Protein AF-A0A2D6MBJ4-F1 (afdb_monomer_lite)

pLDDT: mean 76.95, std 22.79, range [25.97, 98.56]

Radius of gyration: 20.6 Å; chains: 1; bounding box: 40×40×93 Å

Foldseek 3Di:
DPDDWDKDFAPCLVVLQVLLCVLLVFHLDQATEIETALVVQQVVVVVLQDDSVVSPPDQWFAEARYIYGYPVCSLCSSLSSLVSLQLDLQQWPHLQSLLLSLQVQVVRDPDPSNHDRPDVLSVCCCVPFVCVLLVHGSSRLSSQLSPDPRNQLSSLVSNCVSPVPDDSVVSSVLTHRDDPQDRGRHDHDDDNDNHDPDDPVSVVSSVVSSVVSVVVSVVSVDPPPPPPPPPDDDDD

Sequence (236 aa):
MMTKPSVRRCHKEKEFIARIQGSLGVNIGRVKCNIVDQGGMTEVMGRSGWGRNQTVGVVGFQVDENVYVLDSAPWTVLHELVHRSGVNADRLSRFVAEGLTEAIAVELKQSDDEHRATYPTETTWVQHKLLPALNMSAVQLGSIVAKAKDAPTALADLMVRAKPNLNRSELIRELQPQKKGVPSFNLTGRGHVTVAPVSDENESRAATVGALLLITGAALSLPFWVGRRNRGPAAI

Secondary structure (DSSP, 8-state):
--PPP--EEPTTHHHHHHHHHHHHT----S-EEEEE-HHHHHHHHHHTT--GGGGTT--EEEETTEEEEETT-GGGHHHHHHHHTT-STTTS-HHHHHHHHHHHHHHH-SSTTS---S-HHHHHHIIIIIHHHHT--HHHHHHHHHH-SSHHHHHHHHHHHHSTTS-HHHHHHHTSPPPBTBPPSEE-S-----PPP--THHHHHHHHHHHHHHHHHHHHT----------PPP--

Structure (mmCIF, N/CA/C/O backbone):
data_AF-A0A2D6MBJ4-F1
#
_entry.id   AF-A0A2D6MBJ4-F1
#
loop_
_atom_site.group_PDB
_atom_site.id
_atom_site.type_symbol
_atom_site.label_atom_id
_atom_site.label_alt_id
_atom_site.label_comp_id
_atom_site.label_asym_id
_atom_site.label_entity_id
_atom_site.label_seq_id
_atom_site.pdbx_PDB_ins_code
_atom_site.Cartn_x
_atom_site.Cartn_y
_atom_site.Cartn_z
_atom_site.occupancy
_atom_site.B_iso_or_equiv
_atom_site.auth_seq_id
_atom_site.auth_comp_id
_atom_site.auth_asym_id
_atom_site.auth_atom_id
_atom_site.pdbx_PDB_model_num
ATOM 1 N N . MET A 1 1 ? 14.484 5.856 -35.330 1.00 37.88 1 MET A N 1
ATOM 2 C CA . MET A 1 1 ? 14.706 4.546 -34.682 1.00 37.88 1 MET A CA 1
ATOM 3 C C . MET A 1 1 ? 14.161 4.637 -33.266 1.00 37.88 1 MET A C 1
ATOM 5 O O . MET A 1 1 ? 14.711 5.400 -32.489 1.00 37.88 1 MET A O 1
ATOM 9 N N . MET A 1 2 ? 13.054 3.959 -32.947 1.00 40.00 2 MET A N 1
ATOM 10 C CA . MET A 1 2 ? 12.601 3.849 -31.555 1.00 40.00 2 MET A CA 1
ATOM 11 C C . MET A 1 2 ? 13.498 2.821 -30.866 1.00 40.00 2 MET A C 1
ATOM 13 O O . MET A 1 2 ? 13.498 1.648 -31.237 1.00 40.00 2 MET A O 1
ATOM 17 N N . THR A 1 3 ? 14.328 3.275 -29.931 1.00 47.50 3 THR A N 1
ATOM 18 C CA . THR A 1 3 ? 15.091 2.403 -29.037 1.00 47.50 3 THR A CA 1
ATOM 19 C C . THR A 1 3 ? 14.118 1.492 -28.298 1.00 47.50 3 THR A C 1
ATOM 21 O O . THR A 1 3 ? 13.108 1.957 -27.775 1.00 47.50 3 THR A O 1
ATOM 24 N N . LYS A 1 4 ? 14.399 0.185 -28.292 1.00 53.81 4 LYS A N 1
ATOM 25 C CA . LYS A 1 4 ? 13.633 -0.801 -27.520 1.00 53.81 4 LYS A CA 1
ATOM 26 C C . LYS A 1 4 ? 13.549 -0.308 -26.062 1.00 53.81 4 LYS A C 1
ATOM 28 O O . LYS A 1 4 ? 14.612 0.011 -25.525 1.00 53.81 4 LYS A O 1
ATOM 33 N N . PRO A 1 5 ? 12.359 -0.237 -25.436 1.00 56.69 5 PRO A N 1
ATOM 34 C CA . PRO A 1 5 ? 12.244 0.233 -24.059 1.00 56.69 5 PRO A CA 1
ATOM 35 C C . PRO A 1 5 ? 13.137 -0.615 -23.154 1.00 56.69 5 PRO A C 1
ATOM 37 O O . PRO A 1 5 ? 13.130 -1.851 -23.227 1.00 56.69 5 PRO A O 1
ATOM 40 N N . SER A 1 6 ? 13.965 0.043 -22.341 1.00 65.44 6 SER A N 1
ATOM 41 C CA . SER A 1 6 ? 14.894 -0.656 -21.458 1.00 65.44 6 SER A CA 1
ATOM 42 C C . SER A 1 6 ? 14.117 -1.205 -20.264 1.00 65.44 6 SER A C 1
ATOM 44 O O . SER A 1 6 ? 13.830 -0.481 -19.315 1.00 65.44 6 SER A O 1
ATOM 46 N N . VAL A 1 7 ? 13.758 -2.485 -20.312 1.00 78.75 7 VAL A N 1
ATOM 47 C CA . VAL A 1 7 ? 13.147 -3.174 -19.172 1.00 78.75 7 VAL A CA 1
ATOM 48 C C . VAL A 1 7 ? 14.270 -3.704 -18.289 1.00 78.75 7 VAL A C 1
ATOM 50 O O . VAL A 1 7 ? 15.051 -4.559 -18.713 1.00 78.75 7 VAL A O 1
ATOM 53 N N . ARG A 1 8 ? 14.376 -3.189 -17.064 1.00 90.69 8 ARG A N 1
ATOM 54 C CA . ARG A 1 8 ? 15.350 -3.658 -16.063 1.00 90.69 8 ARG A CA 1
ATOM 55 C C . ARG A 1 8 ? 14.623 -4.195 -14.842 1.00 90.69 8 ARG A C 1
ATOM 57 O O . ARG A 1 8 ? 13.492 -3.824 -14.586 1.00 90.69 8 ARG A O 1
ATOM 64 N N . ARG A 1 9 ? 15.264 -5.056 -14.060 1.00 93.06 9 ARG A N 1
ATOM 65 C CA . ARG A 1 9 ? 14.690 -5.544 -12.799 1.00 93.06 9 ARG A CA 1
ATOM 66 C C . ARG A 1 9 ? 14.722 -4.447 -11.727 1.00 93.06 9 ARG A C 1
ATOM 68 O O . ARG A 1 9 ? 15.703 -3.706 -11.661 1.00 93.06 9 ARG A O 1
ATOM 75 N N . CYS A 1 10 ? 13.696 -4.365 -10.880 1.00 94.25 10 CYS A N 1
ATOM 76 C CA . CYS A 1 10 ? 13.703 -3.446 -9.740 1.00 94.25 10 CYS A CA 1
ATOM 77 C C . CYS A 1 10 ? 14.830 -3.764 -8.751 1.00 94.25 10 CYS A C 1
ATOM 79 O O . CYS A 1 10 ? 15.144 -4.927 -8.477 1.00 94.25 10 CYS A O 1
ATOM 81 N N . HIS A 1 11 ? 15.416 -2.711 -8.186 1.00 89.12 11 HIS A N 1
ATOM 82 C CA . HIS A 1 11 ? 16.399 -2.824 -7.115 1.00 89.12 11 HIS A CA 1
ATOM 83 C C . HIS A 1 11 ? 15.758 -3.428 -5.854 1.00 89.12 11 HIS A C 1
ATOM 85 O O . HIS A 1 11 ? 14.598 -3.146 -5.566 1.00 89.12 11 HIS A O 1
ATOM 91 N N . LYS A 1 12 ? 16.501 -4.283 -5.132 1.00 93.31 12 LYS A N 1
ATOM 92 C CA . LYS A 1 12 ? 16.095 -4.917 -3.857 1.00 93.31 12 LYS A CA 1
ATOM 93 C C . LYS A 1 12 ? 14.751 -5.661 -3.857 1.00 93.31 12 LYS A C 1
ATOM 95 O O . LYS A 1 12 ? 14.258 -6.028 -2.798 1.00 93.31 12 LYS A O 1
ATOM 100 N N . GLU A 1 13 ? 14.187 -5.983 -5.023 1.00 93.88 13 GLU A N 1
ATOM 101 C CA . GLU A 1 13 ? 12.866 -6.620 -5.148 1.00 93.88 13 GLU A CA 1
ATOM 102 C C . GLU A 1 13 ? 12.675 -7.813 -4.195 1.00 93.88 13 GLU A C 1
ATOM 104 O O . GLU A 1 13 ? 11.693 -7.873 -3.461 1.00 93.88 13 GLU A O 1
ATOM 109 N N . LYS A 1 14 ? 13.626 -8.757 -4.172 1.00 95.00 14 LYS A N 1
ATOM 110 C CA . LYS A 1 14 ? 13.536 -9.951 -3.315 1.00 95.00 14 LYS A CA 1
ATOM 111 C C . LYS A 1 14 ? 13.576 -9.611 -1.824 1.00 95.00 14 LYS A C 1
ATOM 113 O O . LYS A 1 14 ? 12.878 -10.248 -1.042 1.00 95.00 14 LYS A O 1
ATOM 118 N N . GLU A 1 15 ? 14.396 -8.636 -1.444 1.00 96.62 15 GLU A N 1
ATOM 119 C CA . GLU A 1 15 ? 14.550 -8.193 -0.057 1.00 96.62 15 GLU A CA 1
ATOM 120 C C . GLU A 1 15 ? 13.275 -7.501 0.424 1.00 96.62 15 GLU A C 1
ATOM 122 O O . GLU A 1 15 ? 12.760 -7.832 1.490 1.00 96.62 15 GLU A O 1
ATOM 127 N N . PHE A 1 16 ? 12.711 -6.611 -0.396 1.00 97.25 16 PHE A N 1
ATOM 128 C CA . PHE A 1 16 ? 11.445 -5.949 -0.100 1.00 97.25 16 PHE A CA 1
ATOM 129 C C . PHE A 1 16 ? 10.288 -6.937 -0.016 1.00 97.25 16 PHE A C 1
ATOM 131 O O . PHE A 1 16 ? 9.530 -6.882 0.947 1.00 97.25 16 PHE A O 1
ATOM 138 N N . ILE A 1 17 ? 10.182 -7.886 -0.951 1.00 96.25 17 ILE A N 1
ATOM 139 C CA . ILE A 1 17 ? 9.158 -8.938 -0.892 1.00 96.25 17 ILE A CA 1
ATOM 140 C C . ILE A 1 17 ? 9.271 -9.721 0.421 1.00 96.25 17 ILE A C 1
ATOM 142 O O . ILE A 1 17 ? 8.280 -9.848 1.137 1.00 96.25 17 ILE A O 1
ATOM 146 N N . ALA A 1 18 ? 10.469 -10.195 0.778 1.00 97.06 18 ALA A N 1
ATOM 147 C CA . ALA A 1 18 ? 10.675 -10.939 2.019 1.00 97.06 18 ALA A CA 1
ATOM 148 C C . ALA A 1 18 ? 10.313 -10.104 3.260 1.00 97.06 18 ALA A C 1
ATOM 150 O O . ALA A 1 18 ? 9.629 -10.599 4.157 1.00 97.06 18 ALA A O 1
ATOM 151 N N . ARG A 1 19 ? 10.715 -8.826 3.286 1.00 97.88 19 ARG A N 1
ATOM 152 C CA . ARG A 1 19 ? 10.421 -7.890 4.378 1.00 97.88 19 ARG A CA 1
ATOM 153 C C . ARG A 1 19 ? 8.918 -7.649 4.522 1.00 97.88 19 ARG A C 1
ATOM 155 O O . ARG A 1 19 ? 8.383 -7.816 5.611 1.00 97.88 19 ARG A O 1
ATOM 162 N N . ILE A 1 20 ? 8.220 -7.334 3.431 1.00 97.94 20 ILE A N 1
ATOM 163 C CA . ILE A 1 20 ? 6.770 -7.094 3.440 1.00 97.94 20 ILE A CA 1
ATOM 164 C C . ILE A 1 20 ? 6.019 -8.362 3.857 1.00 97.94 20 ILE A C 1
ATOM 166 O O . ILE A 1 20 ? 5.131 -8.296 4.706 1.00 97.94 20 ILE A O 1
ATOM 170 N N . GLN A 1 21 ? 6.378 -9.526 3.306 1.00 97.44 21 GLN A N 1
ATOM 171 C CA . GLN A 1 21 ? 5.747 -10.794 3.676 1.00 97.44 21 GLN A CA 1
ATOM 172 C C . GLN A 1 21 ? 5.940 -11.120 5.158 1.00 97.44 21 GLN A C 1
ATOM 174 O O . GLN A 1 21 ? 4.980 -11.521 5.813 1.00 97.44 21 GLN A O 1
ATOM 179 N N . GLY A 1 22 ? 7.150 -10.918 5.689 1.00 97.62 22 GLY A N 1
ATOM 180 C CA . GLY A 1 22 ? 7.449 -11.119 7.105 1.00 97.62 22 GLY A CA 1
ATOM 181 C C . GLY A 1 22 ? 6.669 -10.164 8.009 1.00 97.62 22 GLY A C 1
ATOM 182 O O . GLY A 1 22 ? 6.01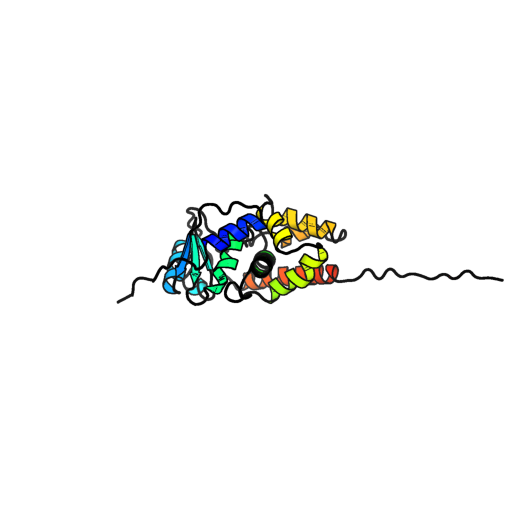5 -10.607 8.949 1.00 97.62 22 GLY A O 1
ATOM 183 N N . SER A 1 23 ? 6.678 -8.868 7.693 1.00 98.12 23 SER A N 1
ATOM 184 C CA . SER A 1 23 ? 6.055 -7.830 8.520 1.00 98.12 23 SER A CA 1
ATOM 185 C C . SER A 1 23 ? 4.527 -7.839 8.459 1.00 98.12 23 SER A C 1
ATOM 187 O O . SER A 1 23 ? 3.869 -7.709 9.488 1.00 98.12 23 SER A O 1
ATOM 189 N N . LEU A 1 24 ? 3.935 -8.019 7.274 1.00 96.88 24 LEU A N 1
ATOM 190 C CA . LEU A 1 24 ? 2.477 -8.057 7.116 1.00 96.88 24 LEU A CA 1
ATOM 191 C C . LEU A 1 24 ? 1.905 -9.466 7.318 1.00 96.88 24 LEU A C 1
ATOM 193 O O . LEU A 1 24 ? 0.694 -9.620 7.492 1.00 96.88 24 LEU A O 1
ATOM 197 N N . GLY A 1 25 ? 2.742 -10.506 7.322 1.00 96.56 25 GLY A N 1
ATOM 198 C CA . GLY A 1 25 ? 2.331 -11.904 7.450 1.00 96.56 25 GLY A CA 1
ATOM 199 C C . GLY A 1 25 ? 1.448 -12.370 6.291 1.00 96.56 25 GLY A C 1
ATOM 200 O O . GLY A 1 25 ? 0.456 -13.061 6.521 1.00 96.56 25 GLY A O 1
ATOM 201 N N . VAL A 1 26 ? 1.756 -11.939 5.068 1.00 93.62 26 VAL A N 1
ATOM 202 C CA . VAL A 1 26 ? 1.002 -12.266 3.848 1.00 93.62 26 VAL A CA 1
ATOM 203 C C . VAL A 1 26 ? 1.863 -13.037 2.855 1.00 93.62 26 VAL A C 1
ATOM 205 O O . VAL A 1 26 ? 3.091 -13.046 2.942 1.00 93.62 26 VAL A O 1
ATOM 208 N N . ASN A 1 27 ? 1.217 -13.675 1.882 1.00 92.62 27 ASN A N 1
ATOM 209 C CA . ASN A 1 27 ? 1.895 -14.233 0.721 1.00 92.62 27 ASN A CA 1
ATOM 210 C C . ASN A 1 27 ? 1.609 -13.354 -0.498 1.00 92.62 27 ASN A C 1
ATOM 212 O O . ASN A 1 27 ? 0.489 -13.339 -0.999 1.00 92.62 27 ASN A O 1
ATOM 216 N N . ILE A 1 28 ? 2.631 -12.636 -0.966 1.00 87.50 28 ILE A N 1
ATOM 217 C CA . ILE A 1 28 ? 2.545 -11.751 -2.139 1.00 87.50 28 ILE A CA 1
ATOM 218 C C . ILE A 1 28 ? 2.440 -12.565 -3.450 1.00 87.50 28 ILE A C 1
ATOM 220 O O . ILE A 1 28 ? 2.044 -12.045 -4.495 1.00 87.50 28 ILE A O 1
ATOM 224 N N . GLY A 1 29 ? 2.729 -13.870 -3.393 1.00 85.81 29 GLY A N 1
ATOM 225 C CA . GLY A 1 29 ? 2.713 -14.764 -4.540 1.00 85.81 29 GLY A CA 1
ATOM 226 C C . GLY A 1 29 ? 3.900 -14.531 -5.469 1.00 85.81 29 GLY A C 1
ATOM 227 O O . GLY A 1 29 ? 4.913 -13.934 -5.101 1.00 85.81 29 GLY A O 1
ATOM 228 N N . ARG A 1 30 ? 3.789 -15.033 -6.702 1.00 86.25 30 ARG A N 1
ATOM 229 C CA . ARG A 1 30 ? 4.796 -14.766 -7.727 1.00 86.25 30 ARG A CA 1
ATOM 230 C C . ARG A 1 30 ? 4.649 -13.312 -8.170 1.00 86.25 30 ARG A C 1
ATOM 232 O O . ARG A 1 30 ? 3.585 -12.922 -8.640 1.00 86.25 30 ARG A O 1
ATOM 239 N N . VAL A 1 31 ? 5.714 -12.534 -7.997 1.00 89.50 31 VAL A N 1
ATOM 240 C CA . VAL A 1 31 ? 5.803 -11.148 -8.460 1.00 89.50 31 VAL A CA 1
ATOM 241 C C . VAL A 1 31 ? 7.100 -10.950 -9.230 1.00 89.50 31 VAL A C 1
ATOM 243 O O . VAL A 1 31 ? 8.126 -11.546 -8.891 1.00 89.50 31 VAL A O 1
ATOM 246 N N . LYS A 1 32 ? 7.028 -10.145 -10.290 1.00 92.88 32 LYS A N 1
ATOM 247 C CA . LYS A 1 32 ? 8.183 -9.616 -11.016 1.00 92.88 32 LYS A CA 1
ATOM 248 C C . LYS A 1 32 ? 8.097 -8.100 -11.059 1.00 92.88 32 LYS A C 1
ATOM 250 O O . LYS A 1 32 ? 7.169 -7.553 -11.647 1.00 92.88 32 LYS A O 1
ATOM 255 N N . CYS A 1 33 ? 9.079 -7.428 -10.483 1.00 94.88 33 CYS A N 1
ATOM 256 C CA . CYS A 1 33 ? 9.174 -5.979 -10.530 1.00 94.88 33 CYS A CA 1
ATOM 257 C C . CYS A 1 33 ? 10.138 -5.522 -11.632 1.00 94.88 33 CYS A C 1
ATOM 259 O O . CYS A 1 33 ? 11.303 -5.938 -11.677 1.00 94.88 33 CYS A O 1
ATOM 261 N N . ASN A 1 34 ? 9.652 -4.636 -12.499 1.00 95.44 34 ASN A N 1
ATOM 262 C CA . ASN A 1 34 ? 10.366 -4.110 -13.650 1.00 95.44 34 ASN A CA 1
ATOM 263 C C . ASN A 1 34 ? 10.432 -2.577 -13.609 1.00 95.44 34 ASN A C 1
ATOM 265 O O . ASN A 1 34 ? 9.419 -1.912 -13.438 1.00 95.44 34 ASN A O 1
ATOM 269 N N . ILE A 1 35 ? 11.614 -2.023 -13.846 1.00 94.69 35 ILE A N 1
ATOM 270 C CA . ILE A 1 35 ? 11.827 -0.616 -14.165 1.00 94.69 35 ILE A CA 1
ATOM 271 C C . ILE A 1 35 ? 11.610 -0.413 -15.666 1.00 94.69 35 ILE A C 1
ATOM 273 O O . ILE A 1 35 ? 12.193 -1.146 -16.474 1.00 94.69 35 ILE A O 1
ATOM 277 N N . VAL A 1 36 ? 10.806 0.585 -16.026 1.00 93.19 36 VAL A N 1
ATOM 278 C CA . VAL A 1 36 ? 10.486 0.971 -17.407 1.00 93.19 36 VAL A CA 1
ATOM 279 C C . VAL A 1 36 ? 10.586 2.483 -17.581 1.00 93.19 36 VAL A C 1
ATOM 281 O O . VAL A 1 36 ? 10.372 3.230 -16.634 1.00 93.19 36 VAL A O 1
ATOM 284 N N . ASP A 1 37 ? 10.883 2.944 -18.792 1.00 91.75 37 ASP A N 1
ATOM 285 C CA . ASP A 1 37 ? 10.746 4.362 -19.142 1.00 91.75 37 ASP A CA 1
ATOM 286 C C . ASP A 1 37 ? 9.263 4.754 -19.337 1.00 91.75 37 ASP A C 1
ATOM 288 O O . ASP A 1 37 ? 8.355 3.915 -19.288 1.00 91.75 37 ASP A O 1
ATOM 292 N N . GLN A 1 38 ? 8.996 6.039 -19.595 1.00 89.44 38 GLN A N 1
ATOM 293 C CA . GLN A 1 38 ? 7.633 6.541 -19.824 1.00 89.44 38 GLN A CA 1
ATOM 294 C C . GLN A 1 38 ? 6.933 5.859 -21.014 1.00 89.44 38 GLN A C 1
ATOM 296 O O . GLN A 1 38 ? 5.710 5.690 -21.001 1.00 89.44 38 GLN A O 1
ATOM 301 N N . GLY A 1 39 ? 7.682 5.466 -22.050 1.00 89.69 39 GLY A N 1
ATOM 302 C CA . GLY A 1 39 ? 7.145 4.750 -23.206 1.00 89.69 39 GLY A CA 1
ATOM 303 C C . GLY A 1 39 ? 6.681 3.345 -22.827 1.00 89.69 39 GLY A C 1
ATOM 304 O O . GLY A 1 39 ? 5.556 2.963 -23.147 1.00 89.69 39 GLY A O 1
ATOM 305 N N . GLY A 1 40 ? 7.504 2.618 -22.070 1.00 90.00 40 GLY A N 1
ATOM 306 C CA . GLY A 1 40 ? 7.172 1.309 -21.518 1.00 90.00 40 GLY A CA 1
ATOM 307 C C . GLY A 1 40 ? 5.990 1.360 -20.548 1.00 90.00 40 GLY A C 1
ATOM 308 O O . GLY A 1 40 ? 5.092 0.523 -20.648 1.00 90.00 40 GLY A O 1
ATOM 309 N N . MET A 1 41 ? 5.928 2.367 -19.668 1.00 89.31 41 MET A N 1
ATOM 310 C CA . MET A 1 41 ? 4.771 2.588 -18.787 1.00 89.31 41 MET A CA 1
ATOM 311 C C . MET A 1 41 ? 3.490 2.804 -19.606 1.00 89.31 41 MET A C 1
ATOM 313 O O . MET A 1 41 ? 2.477 2.144 -19.374 1.00 89.31 41 MET A O 1
ATOM 317 N N . THR A 1 42 ? 3.563 3.656 -20.635 1.00 88.44 42 THR A N 1
ATOM 318 C CA . THR A 1 42 ? 2.438 3.922 -21.545 1.00 88.44 42 THR A CA 1
ATOM 319 C C . THR A 1 42 ? 1.953 2.650 -22.240 1.00 88.44 42 THR A C 1
ATOM 321 O O . THR A 1 42 ? 0.751 2.419 -22.345 1.00 88.44 42 THR A O 1
ATOM 324 N N . GLU A 1 43 ? 2.871 1.798 -22.697 1.00 88.31 43 GLU A N 1
ATOM 325 C CA . GLU A 1 43 ? 2.539 0.531 -23.352 1.00 88.31 43 GLU A CA 1
ATOM 326 C C . GLU A 1 43 ? 1.859 -0.465 -22.396 1.00 88.31 43 GLU A C 1
ATOM 328 O O . GLU A 1 43 ? 0.885 -1.129 -22.764 1.00 88.31 43 GLU A O 1
ATOM 333 N N . VAL A 1 44 ? 2.356 -0.597 -21.163 1.00 87.69 44 VAL A N 1
ATOM 334 C CA . VAL A 1 44 ? 1.760 -1.482 -20.145 1.00 87.69 44 VAL A CA 1
ATOM 335 C C . VAL A 1 44 ? 0.354 -1.009 -19.768 1.00 87.69 44 VAL A C 1
ATOM 337 O O . VAL A 1 44 ? -0.587 -1.808 -19.756 1.00 87.69 44 VAL A O 1
ATOM 340 N N . MET A 1 45 ? 0.189 0.287 -19.508 1.00 84.25 45 MET A N 1
ATOM 341 C CA . MET A 1 45 ? -1.108 0.873 -19.171 1.00 84.25 45 MET A CA 1
ATOM 342 C C . MET A 1 45 ? -2.089 0.811 -20.353 1.00 84.25 45 MET A C 1
ATOM 344 O O . MET A 1 45 ? -3.269 0.514 -20.168 1.00 84.25 45 MET A O 1
ATOM 348 N N . GLY A 1 46 ? -1.608 0.993 -21.587 1.00 83.88 46 GLY A N 1
ATOM 349 C CA . GLY A 1 46 ? -2.417 0.862 -22.802 1.00 83.88 46 GLY A CA 1
ATOM 350 C C . GLY A 1 46 ? -2.976 -0.549 -23.002 1.00 83.88 46 GLY A C 1
ATOM 351 O O . GLY A 1 46 ? -4.157 -0.709 -23.310 1.00 83.88 46 GLY A O 1
ATOM 352 N N . ARG A 1 47 ? -2.178 -1.593 -22.726 1.00 81.81 47 ARG A N 1
ATOM 353 C CA . ARG A 1 47 ? -2.657 -2.996 -22.692 1.00 81.81 47 ARG A CA 1
ATOM 354 C C . ARG A 1 47 ? -3.761 -3.230 -21.659 1.00 81.81 47 ARG A C 1
ATOM 356 O O . ARG A 1 47 ? -4.536 -4.172 -21.788 1.00 81.81 47 ARG A O 1
ATOM 363 N N . SER A 1 48 ? -3.826 -2.353 -20.668 1.00 74.94 48 SER A N 1
ATOM 364 C CA . SER A 1 48 ? -4.783 -2.357 -19.570 1.00 74.94 48 SER A CA 1
ATOM 365 C C . SER A 1 48 ? -5.983 -1.425 -19.804 1.00 74.94 48 SER A C 1
ATOM 367 O O . SER A 1 48 ? -6.786 -1.220 -18.900 1.00 74.94 48 SER A O 1
ATOM 369 N N . GLY A 1 49 ? -6.125 -0.862 -21.011 1.00 77.44 49 GLY A N 1
ATOM 370 C CA . GLY A 1 49 ? -7.270 -0.036 -21.406 1.00 77.44 49 GLY A CA 1
ATOM 371 C C . GLY A 1 49 ? -7.156 1.452 -21.068 1.00 77.44 49 GLY A C 1
ATOM 372 O O . GLY A 1 49 ? -8.115 2.189 -21.289 1.00 77.44 49 GLY A O 1
ATOM 373 N N . TRP A 1 50 ? -6.007 1.913 -20.565 1.00 78.88 50 TRP A N 1
ATOM 374 C CA . TRP A 1 50 ? -5.779 3.332 -20.291 1.00 78.88 50 TRP A CA 1
ATOM 375 C C . TRP A 1 50 ? -5.427 4.099 -21.571 1.00 78.88 50 TRP A C 1
ATOM 377 O O . TRP A 1 50 ? -4.657 3.636 -22.417 1.00 78.88 50 TRP A O 1
ATOM 387 N N . GLY A 1 51 ? -5.954 5.315 -21.694 1.00 75.56 51 GLY A N 1
ATOM 388 C CA . GLY A 1 51 ? -5.572 6.261 -22.734 1.00 75.56 51 GLY A CA 1
ATOM 389 C C . GLY A 1 51 ? -4.191 6.866 -22.475 1.00 75.56 51 GLY A C 1
ATOM 390 O O . GLY A 1 51 ? -3.786 7.075 -21.335 1.00 75.56 51 GLY A O 1
ATOM 391 N N . ARG A 1 52 ? -3.477 7.230 -23.546 1.00 74.88 52 ARG A N 1
ATOM 392 C CA . ARG A 1 52 ? -2.106 7.771 -23.478 1.00 74.88 52 ARG A CA 1
ATOM 393 C C . ARG A 1 52 ? -1.958 9.013 -22.589 1.00 74.88 52 ARG A C 1
ATOM 395 O O . ARG A 1 52 ? -0.923 9.194 -21.969 1.00 74.88 52 ARG A O 1
ATOM 402 N N . ASN A 1 53 ? -2.980 9.860 -22.500 1.00 76.19 53 ASN A N 1
ATOM 403 C CA . ASN A 1 53 ? -2.919 11.068 -21.667 1.00 76.19 53 ASN A CA 1
ATOM 404 C C . ASN A 1 53 ? -3.112 10.771 -20.171 1.00 76.19 53 ASN A C 1
ATOM 406 O O . ASN A 1 53 ? -2.809 11.618 -19.342 1.00 76.19 53 ASN A O 1
ATOM 410 N N . GLN A 1 54 ? -3.585 9.573 -19.821 1.00 71.69 54 GLN A N 1
ATOM 411 C CA . GLN A 1 54 ? -3.824 9.156 -18.437 1.00 71.69 54 GLN A CA 1
ATOM 412 C C . GLN A 1 54 ? -2.578 8.536 -17.785 1.00 71.69 54 GLN A C 1
ATOM 414 O O . GLN A 1 54 ? -2.602 8.195 -16.609 1.00 71.69 54 GLN A O 1
ATOM 419 N N . THR A 1 55 ? -1.491 8.370 -18.543 1.00 69.69 55 THR A N 1
ATOM 420 C CA . THR A 1 55 ? -0.230 7.777 -18.067 1.00 69.69 55 THR A CA 1
ATOM 421 C C . THR A 1 55 ? 0.712 8.820 -17.466 1.00 69.69 55 THR A C 1
ATOM 423 O O . THR A 1 55 ? 1.774 8.478 -16.949 1.00 69.69 55 THR A O 1
ATOM 426 N N . VAL A 1 56 ? 0.384 10.106 -17.611 1.00 73.06 56 VAL A N 1
ATOM 427 C CA . VAL A 1 56 ? 1.188 11.221 -17.104 1.00 73.06 56 VAL A CA 1
ATOM 428 C C . VAL A 1 56 ? 1.034 11.280 -15.585 1.00 73.06 56 VAL A C 1
ATOM 430 O O . VAL A 1 56 ? -0.081 11.337 -15.082 1.00 73.06 56 VAL A O 1
ATOM 433 N N . GLY A 1 57 ? 2.155 11.252 -14.860 1.00 72.56 57 GLY A N 1
ATOM 434 C CA . GLY A 1 57 ? 2.173 11.274 -13.391 1.00 72.56 57 GLY A CA 1
ATOM 435 C C . GLY A 1 57 ? 2.076 9.898 -12.722 1.00 72.56 57 GLY A C 1
ATOM 436 O O . GLY A 1 57 ? 2.222 9.814 -11.506 1.00 72.56 57 GLY A O 1
ATOM 437 N N . VAL A 1 58 ? 1.893 8.816 -13.488 1.00 80.62 58 VAL A N 1
ATOM 438 C CA . VAL A 1 58 ? 1.921 7.448 -12.953 1.00 80.62 58 VAL A CA 1
ATOM 439 C C . VAL A 1 58 ? 3.365 6.973 -12.825 1.00 80.62 58 VAL A C 1
ATOM 441 O O . VAL A 1 58 ? 4.080 6.825 -13.815 1.00 80.62 58 VAL A O 1
ATOM 444 N N . VAL A 1 59 ? 3.790 6.731 -11.587 1.00 85.81 59 VAL A N 1
ATOM 445 C CA . VAL A 1 59 ? 5.153 6.289 -11.247 1.00 85.81 59 VAL A CA 1
ATOM 446 C C . VAL A 1 59 ? 5.251 4.785 -10.997 1.00 85.81 59 VAL A C 1
ATOM 448 O O . VAL A 1 59 ? 6.352 4.234 -11.027 1.00 85.81 59 VAL A O 1
ATOM 451 N N . GLY A 1 60 ? 4.114 4.112 -10.819 1.00 88.88 60 GLY A N 1
ATOM 452 C CA . GLY A 1 60 ? 4.028 2.670 -10.668 1.00 88.88 60 GLY A CA 1
ATOM 453 C C . GLY A 1 60 ? 2.680 2.115 -11.124 1.00 88.88 60 GLY A C 1
ATOM 454 O O . GLY A 1 60 ? 1.665 2.810 -11.113 1.00 88.88 60 GLY A O 1
ATOM 455 N N . PHE A 1 61 ? 2.687 0.880 -11.622 1.00 87.81 61 PHE A N 1
ATOM 456 C CA . PHE A 1 61 ? 1.501 0.235 -12.181 1.00 87.81 61 PHE A CA 1
ATOM 457 C C . PHE A 1 61 ? 1.602 -1.289 -12.103 1.00 87.81 61 PHE A C 1
ATOM 459 O O . PHE A 1 61 ? 2.673 -1.856 -12.335 1.00 87.81 61 PHE A O 1
ATOM 466 N N . GLN A 1 62 ? 0.495 -1.976 -11.808 1.00 86.62 62 GLN A N 1
ATOM 467 C CA . GLN A 1 62 ? 0.483 -3.430 -11.631 1.00 86.62 62 GLN A CA 1
ATOM 468 C C . GLN A 1 62 ? -0.430 -4.106 -12.650 1.00 86.62 62 GLN A C 1
ATOM 470 O O . GLN A 1 62 ? -1.580 -3.717 -12.855 1.00 86.62 62 GLN A O 1
ATOM 475 N N . VAL A 1 63 ? 0.092 -5.158 -13.280 1.00 82.38 63 VAL A N 1
ATOM 476 C CA . VAL A 1 63 ? -0.652 -5.991 -14.231 1.00 82.38 63 VAL A CA 1
ATOM 477 C C . VAL A 1 63 ? -0.280 -7.447 -14.011 1.00 82.38 63 VAL A C 1
ATOM 479 O O . VAL A 1 63 ? 0.891 -7.825 -14.101 1.00 82.38 63 VAL A O 1
ATOM 482 N N . ASP A 1 64 ? -1.287 -8.278 -13.761 1.00 83.00 64 ASP A N 1
ATOM 483 C CA . ASP A 1 64 ? -1.152 -9.707 -13.488 1.00 83.00 64 ASP A CA 1
ATOM 484 C C . ASP A 1 64 ? -0.183 -10.009 -12.322 1.00 83.00 64 ASP A C 1
ATOM 486 O O . ASP A 1 64 ? -0.493 -9.748 -11.157 1.00 83.00 64 ASP A O 1
ATOM 490 N N . GLU A 1 65 ? 0.978 -10.601 -12.619 1.00 85.94 65 GLU A N 1
ATOM 491 C CA . GLU A 1 65 ? 2.068 -10.890 -11.673 1.00 85.94 65 GLU A CA 1
ATOM 492 C C . GLU A 1 65 ? 3.191 -9.840 -11.710 1.00 85.94 65 GLU A C 1
ATOM 494 O O . GLU A 1 65 ? 4.210 -9.998 -11.040 1.00 85.94 65 GLU A O 1
ATOM 499 N N . ASN A 1 66 ? 3.053 -8.787 -12.514 1.00 89.75 66 ASN A N 1
ATOM 500 C CA . ASN A 1 66 ? 4.112 -7.815 -12.740 1.00 89.75 66 ASN A CA 1
ATOM 501 C C . ASN A 1 66 ? 3.801 -6.482 -12.063 1.00 89.75 66 ASN A C 1
ATOM 503 O O . ASN A 1 66 ? 2.688 -5.964 -12.145 1.00 89.75 66 ASN A O 1
ATOM 507 N N . VAL A 1 67 ? 4.832 -5.913 -11.452 1.00 92.88 67 VAL A N 1
ATOM 508 C CA . VAL A 1 67 ? 4.868 -4.531 -10.983 1.00 92.88 67 VAL A CA 1
ATOM 509 C C . VAL A 1 67 ? 5.804 -3.771 -11.914 1.00 92.88 67 VAL A C 1
ATOM 511 O O . VAL A 1 67 ? 6.908 -4.235 -12.202 1.00 92.88 67 VAL A O 1
ATOM 514 N N . TYR A 1 68 ? 5.363 -2.626 -12.411 1.00 93.31 68 TYR A N 1
ATOM 515 C CA . TYR A 1 68 ? 6.142 -1.745 -13.268 1.00 93.31 68 TYR A CA 1
ATOM 516 C C . TYR A 1 68 ? 6.368 -0.433 -12.536 1.00 93.31 68 TYR A C 1
ATOM 518 O O . TYR A 1 68 ? 5.424 0.127 -11.996 1.00 93.31 68 TYR A O 1
ATOM 526 N N . VAL A 1 69 ? 7.606 0.045 -12.519 1.00 93.75 69 VAL A N 1
ATOM 527 C CA . VAL A 1 69 ? 8.015 1.289 -11.863 1.00 93.75 69 VAL A CA 1
ATOM 528 C C . VAL A 1 69 ? 8.723 2.163 -12.884 1.00 93.75 69 VAL A C 1
ATOM 530 O O . VAL A 1 69 ? 9.526 1.673 -13.681 1.00 93.75 69 VAL A O 1
ATOM 533 N N . LEU A 1 70 ? 8.420 3.455 -12.870 1.00 91.94 70 LEU A N 1
ATOM 534 C CA . LEU A 1 70 ? 9.032 4.418 -13.771 1.00 91.94 70 LEU A CA 1
ATOM 535 C C . LEU A 1 70 ? 10.518 4.611 -13.422 1.00 91.94 70 LEU A C 1
ATOM 537 O O . LEU A 1 70 ? 10.890 4.752 -12.258 1.00 91.94 70 LEU A O 1
ATOM 541 N N . ASP A 1 71 ? 11.382 4.625 -14.432 1.00 92.25 71 ASP A N 1
ATOM 542 C CA . ASP A 1 71 ? 12.837 4.745 -14.281 1.00 92.25 71 ASP A CA 1
ATOM 543 C C . ASP A 1 71 ? 13.295 6.052 -13.633 1.00 92.25 71 ASP A C 1
ATOM 545 O O . ASP A 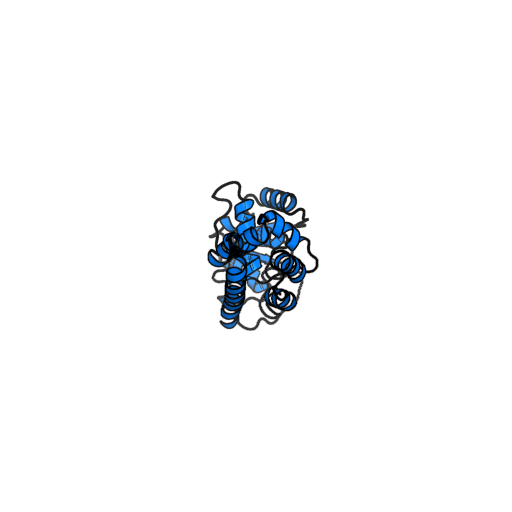1 71 ? 14.357 6.085 -13.009 1.00 92.25 71 ASP A O 1
ATOM 549 N N . SER A 1 72 ? 12.478 7.095 -13.743 1.00 90.44 72 SER A N 1
ATOM 550 C CA . SER A 1 72 ? 12.670 8.385 -13.100 1.00 90.44 72 SER A CA 1
ATOM 551 C C . SER A 1 72 ? 12.264 8.388 -11.628 1.00 90.44 72 SER A C 1
ATOM 553 O O . SER A 1 72 ? 12.597 9.350 -10.947 1.00 90.44 72 SER A O 1
ATOM 555 N N . ALA A 1 73 ? 11.597 7.336 -11.131 1.00 90.19 73 ALA A N 1
ATOM 556 C CA . ALA A 1 73 ? 11.100 7.211 -9.761 1.00 90.19 73 ALA A CA 1
ATOM 557 C C . ALA A 1 73 ? 11.416 5.850 -9.090 1.00 90.19 73 ALA A C 1
ATOM 559 O O . ALA A 1 73 ? 10.552 5.268 -8.439 1.00 90.19 73 ALA A O 1
ATOM 560 N N . PRO A 1 74 ? 12.651 5.312 -9.162 1.00 89.88 74 PRO A N 1
ATOM 561 C CA . PRO A 1 74 ? 12.964 3.966 -8.667 1.00 89.88 74 PRO A CA 1
ATOM 562 C C . PRO A 1 74 ? 12.829 3.804 -7.142 1.00 89.88 74 PRO A C 1
ATOM 564 O O . PRO A 1 74 ? 12.803 2.680 -6.647 1.00 89.88 74 PRO A O 1
ATOM 567 N N . TRP A 1 75 ? 12.729 4.900 -6.387 1.00 89.00 75 TRP A N 1
ATOM 568 C CA . TRP A 1 75 ? 12.484 4.893 -4.938 1.00 89.00 75 TRP A CA 1
ATOM 569 C C . TRP A 1 75 ? 11.037 4.520 -4.565 1.00 89.00 75 TRP A C 1
ATOM 571 O O . TRP A 1 75 ? 10.713 4.437 -3.382 1.00 89.00 75 TRP A O 1
ATOM 581 N N . THR A 1 76 ? 10.143 4.304 -5.536 1.00 92.06 76 THR A N 1
ATOM 582 C CA . THR A 1 76 ? 8.761 3.861 -5.277 1.00 92.06 76 THR A CA 1
ATOM 583 C C . THR A 1 76 ? 8.611 2.340 -5.275 1.00 92.06 76 THR A C 1
ATOM 585 O O . THR A 1 76 ? 7.550 1.837 -4.929 1.00 92.06 76 THR A O 1
ATOM 588 N N . VAL A 1 77 ? 9.665 1.569 -5.579 1.00 95.12 77 VAL A N 1
ATOM 589 C CA . VAL A 1 77 ? 9.588 0.095 -5.636 1.00 95.12 77 VAL A CA 1
ATOM 590 C C . VAL A 1 77 ? 9.010 -0.504 -4.348 1.00 95.12 77 VAL A C 1
ATOM 592 O O . VAL A 1 77 ? 8.158 -1.389 -4.419 1.00 95.12 77 VAL A O 1
ATOM 595 N N . LEU A 1 78 ? 9.445 -0.033 -3.172 1.00 95.94 78 LEU A N 1
ATOM 596 C CA . LEU A 1 78 ? 8.922 -0.526 -1.895 1.00 95.94 78 LEU A CA 1
ATOM 597 C C . LEU A 1 78 ? 7.420 -0.229 -1.747 1.00 95.94 78 LEU A C 1
ATOM 599 O O . LEU A 1 78 ? 6.662 -1.115 -1.359 1.00 95.94 78 LEU A O 1
ATOM 603 N N . HIS A 1 79 ? 6.997 0.984 -2.108 1.00 94.69 79 HIS A N 1
ATOM 604 C CA . HIS A 1 79 ? 5.600 1.420 -2.100 1.00 94.69 79 HIS A CA 1
ATOM 605 C C . HIS A 1 79 ? 4.733 0.527 -3.007 1.00 94.69 79 HIS A C 1
ATOM 607 O O . HIS A 1 79 ? 3.751 -0.063 -2.556 1.00 94.69 79 HIS A O 1
ATOM 613 N N . GLU A 1 80 ? 5.154 0.303 -4.252 1.00 93.75 80 GLU A N 1
ATOM 614 C CA . GLU A 1 80 ? 4.396 -0.528 -5.195 1.00 93.75 80 GLU A CA 1
ATOM 615 C C . GLU A 1 80 ? 4.289 -1.994 -4.752 1.00 93.75 80 GLU A C 1
ATOM 617 O O . GLU A 1 80 ? 3.253 -2.650 -4.910 1.00 93.75 80 GLU A O 1
ATOM 622 N N . LEU A 1 81 ? 5.343 -2.535 -4.140 1.00 95.25 81 LEU A N 1
ATOM 623 C CA . LEU A 1 81 ? 5.300 -3.890 -3.593 1.00 95.25 81 LEU A CA 1
ATOM 624 C C . LEU A 1 81 ? 4.383 -3.991 -2.362 1.00 95.25 81 LEU A C 1
ATOM 626 O O . LEU A 1 81 ? 3.747 -5.032 -2.167 1.00 95.25 81 LEU A O 1
ATOM 630 N N . VAL A 1 82 ? 4.245 -2.927 -1.563 1.00 95.81 82 VAL A N 1
ATOM 631 C CA . VAL A 1 82 ? 3.245 -2.867 -0.482 1.00 95.81 82 VAL A CA 1
ATOM 632 C C . VAL A 1 82 ? 1.832 -2.865 -1.064 1.00 95.81 82 VAL A C 1
ATOM 634 O O . VAL A 1 82 ? 1.001 -3.654 -0.606 1.00 95.81 82 VAL A O 1
ATOM 637 N N . HIS A 1 83 ? 1.557 -2.112 -2.131 1.00 93.44 83 HIS A N 1
ATOM 638 C CA . HIS A 1 83 ? 0.273 -2.213 -2.832 1.00 93.44 83 HIS A CA 1
ATOM 639 C C . HIS A 1 83 ? -0.037 -3.641 -3.281 1.00 93.44 83 HIS A C 1
ATOM 641 O O . HIS A 1 83 ? -1.148 -4.153 -3.078 1.00 93.44 83 HIS A O 1
ATOM 647 N N . ARG A 1 84 ? 0.978 -4.326 -3.816 1.00 92.06 84 ARG A N 1
ATOM 648 C CA . ARG A 1 84 ? 0.843 -5.703 -4.292 1.00 92.06 84 ARG A CA 1
ATOM 649 C C . ARG A 1 84 ? 0.550 -6.702 -3.170 1.00 92.06 84 ARG A C 1
ATOM 651 O O . ARG A 1 84 ? -0.058 -7.741 -3.411 1.00 92.06 84 ARG A O 1
ATOM 658 N N . SER A 1 85 ? 0.923 -6.373 -1.936 1.00 92.62 85 SER A N 1
ATOM 659 C CA . SER A 1 85 ? 0.624 -7.181 -0.750 1.00 92.62 85 SER A CA 1
ATOM 660 C C . SER A 1 85 ? -0.850 -7.157 -0.326 1.00 92.62 85 SER A C 1
ATOM 662 O O . SER A 1 85 ? -1.260 -7.954 0.518 1.00 92.62 85 SER A O 1
ATOM 664 N N . GLY A 1 86 ? -1.657 -6.279 -0.934 1.00 90.44 86 GLY A N 1
ATOM 665 C CA . GLY A 1 86 ? -3.096 -6.190 -0.703 1.00 90.44 86 GLY A CA 1
ATOM 666 C C . GLY A 1 86 ? -3.555 -4.918 0.009 1.00 90.44 86 GLY A C 1
ATOM 667 O O . GLY A 1 86 ? -4.730 -4.844 0.364 1.00 90.44 86 GLY A O 1
ATOM 668 N N . VAL A 1 87 ? -2.676 -3.934 0.208 1.00 93.44 87 VAL A N 1
ATOM 669 C CA . VAL A 1 87 ? -3.031 -2.586 0.680 1.00 93.44 87 VAL A CA 1
ATOM 670 C C . VAL A 1 87 ? -3.138 -1.672 -0.541 1.00 93.44 87 VAL A C 1
ATOM 672 O O . VAL A 1 87 ? -2.183 -0.998 -0.886 1.00 93.44 87 VAL A O 1
ATOM 675 N N . ASN A 1 88 ? -4.255 -1.704 -1.268 1.00 89.88 88 ASN A N 1
ATOM 676 C CA . ASN A 1 88 ? -4.388 -0.981 -2.540 1.00 89.88 88 ASN A CA 1
ATOM 677 C C . ASN A 1 88 ? -5.805 -0.443 -2.776 1.00 89.88 88 ASN A C 1
ATOM 679 O O . ASN A 1 88 ? -6.761 -0.822 -2.092 1.00 89.88 88 ASN A O 1
ATOM 683 N N . ALA A 1 89 ? -5.916 0.444 -3.766 1.00 85.38 89 ALA A N 1
ATOM 684 C CA . ALA A 1 89 ? -7.138 1.175 -4.091 1.00 85.38 89 ALA A CA 1
ATOM 685 C C . ALA A 1 89 ? -8.280 0.302 -4.655 1.00 85.38 89 ALA A C 1
ATOM 687 O O . ALA A 1 89 ? -9.417 0.765 -4.730 1.00 85.38 89 ALA A O 1
ATOM 688 N N . ASP A 1 90 ? -8.013 -0.959 -5.017 1.00 84.31 90 ASP A N 1
ATOM 689 C CA . ASP A 1 90 ? -9.054 -1.915 -5.430 1.00 84.31 90 ASP A CA 1
ATOM 690 C C . ASP A 1 90 ? -9.754 -2.570 -4.240 1.00 84.31 90 ASP A C 1
ATOM 692 O O . ASP A 1 90 ? -10.820 -3.170 -4.386 1.00 84.31 90 ASP A O 1
ATOM 696 N N . ARG A 1 91 ? -9.149 -2.481 -3.051 1.00 88.88 91 ARG A N 1
ATOM 697 C CA . ARG A 1 91 ? -9.661 -3.095 -1.822 1.00 88.88 91 ARG A CA 1
ATOM 698 C C . ARG A 1 91 ? -10.135 -2.084 -0.799 1.00 88.88 91 ARG A C 1
ATOM 700 O O . ARG A 1 91 ? -10.949 -2.442 0.039 1.00 88.88 91 ARG A O 1
ATOM 707 N N . LEU A 1 92 ? -9.655 -0.850 -0.858 1.00 89.56 92 LEU A N 1
ATOM 708 C CA . LEU A 1 92 ? -10.006 0.222 0.065 1.00 89.56 92 LEU A CA 1
ATOM 709 C C . LEU A 1 92 ? -10.031 1.551 -0.694 1.00 89.56 92 LEU A C 1
ATOM 711 O O . LEU A 1 92 ? -9.506 1.640 -1.802 1.00 89.56 92 LEU A O 1
ATOM 715 N N . SER A 1 93 ? -10.613 2.597 -0.112 1.00 89.81 93 SER A N 1
ATOM 716 C CA . SER A 1 93 ? -10.561 3.932 -0.702 1.00 89.81 93 SER A CA 1
ATOM 717 C C . SER A 1 93 ? -9.117 4.343 -1.011 1.00 89.81 93 SER A C 1
ATOM 719 O O . SER A 1 93 ? -8.209 4.136 -0.202 1.00 89.81 93 SER A O 1
ATOM 721 N N . ARG A 1 94 ? -8.908 4.946 -2.191 1.00 87.31 94 ARG A N 1
ATOM 722 C CA . ARG A 1 94 ? -7.585 5.388 -2.663 1.00 87.31 94 ARG A CA 1
ATOM 723 C C . ARG A 1 94 ? -6.864 6.214 -1.600 1.00 87.31 94 ARG A C 1
ATOM 725 O O . ARG A 1 94 ? -5.741 5.895 -1.258 1.00 87.31 94 ARG A O 1
ATOM 732 N N . PHE A 1 95 ? -7.540 7.203 -1.015 1.00 86.19 95 PHE A N 1
ATOM 733 C CA . PHE A 1 95 ? -6.955 8.073 0.009 1.00 86.19 95 PHE A CA 1
ATOM 734 C C . PHE A 1 95 ? -6.305 7.284 1.160 1.00 86.19 95 PHE A C 1
ATOM 736 O O . PHE A 1 95 ? -5.167 7.550 1.538 1.00 86.19 95 PHE A O 1
ATOM 743 N N . VAL A 1 96 ? -7.004 6.277 1.699 1.00 90.94 96 VAL A N 1
ATOM 744 C CA . VAL A 1 96 ? -6.466 5.467 2.799 1.00 90.94 96 VAL A CA 1
ATOM 745 C C . VAL A 1 96 ? -5.439 4.457 2.293 1.00 90.94 96 VAL A C 1
ATOM 747 O O . VAL A 1 96 ? -4.440 4.235 2.968 1.00 90.94 96 VAL A O 1
ATOM 750 N N . ALA A 1 97 ? -5.656 3.857 1.121 1.00 92.25 97 ALA A N 1
ATOM 751 C CA . ALA A 1 97 ? -4.726 2.900 0.534 1.00 92.25 97 ALA A CA 1
ATOM 752 C C . ALA A 1 97 ? -3.354 3.526 0.245 1.00 92.25 97 ALA A C 1
ATOM 754 O O . ALA A 1 97 ? -2.348 2.960 0.665 1.00 92.25 97 ALA A O 1
ATOM 755 N N . GLU A 1 98 ? -3.312 4.692 -0.406 1.00 89.69 98 GLU A N 1
ATOM 756 C CA . GLU A 1 98 ? -2.076 5.435 -0.681 1.00 89.69 98 GLU A CA 1
ATOM 757 C C . GLU A 1 98 ? -1.399 5.836 0.635 1.00 89.69 98 GLU A C 1
ATOM 759 O O . GLU A 1 98 ? -0.275 5.424 0.904 1.00 89.69 98 GLU A O 1
ATOM 764 N N . GLY A 1 99 ? -2.111 6.533 1.531 1.00 93.06 99 GLY A N 1
ATOM 765 C CA . GLY A 1 99 ? -1.531 6.998 2.797 1.00 93.06 99 GLY A CA 1
ATOM 766 C C . GLY A 1 99 ? -1.015 5.870 3.694 1.00 93.06 99 GLY A C 1
ATOM 767 O O . GLY A 1 99 ? 0.015 6.019 4.352 1.00 93.06 99 GLY A O 1
ATOM 768 N N . LEU A 1 100 ? -1.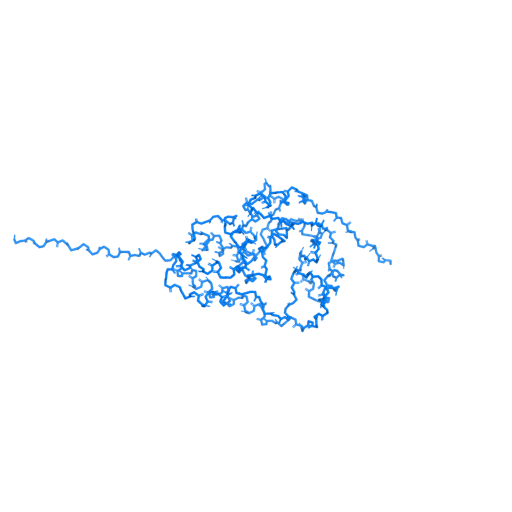706 4.725 3.723 1.00 96.25 100 LEU A N 1
ATOM 769 C CA . LEU A 1 100 ? -1.267 3.559 4.489 1.00 96.25 100 LEU A CA 1
ATOM 770 C C . LEU A 1 100 ? -0.078 2.865 3.823 1.00 96.25 100 LEU A C 1
ATOM 772 O O . LEU A 1 100 ? 0.823 2.420 4.527 1.00 96.25 100 LEU A O 1
ATOM 776 N N . THR A 1 101 ? -0.043 2.804 2.494 1.00 95.56 101 THR A N 1
ATOM 777 C CA . THR A 1 101 ? 1.095 2.254 1.743 1.00 95.56 101 THR A CA 1
ATOM 778 C C . THR A 1 101 ? 2.359 3.064 2.005 1.00 95.56 101 THR A C 1
ATOM 780 O O . THR A 1 101 ? 3.390 2.481 2.335 1.00 95.56 101 THR A O 1
ATOM 783 N N . GLU A 1 102 ? 2.260 4.393 1.973 1.00 94.62 102 GLU A N 1
ATOM 784 C CA . GLU A 1 102 ? 3.358 5.302 2.315 1.00 94.62 102 GLU A CA 1
ATOM 785 C C . GLU A 1 102 ? 3.821 5.110 3.761 1.00 94.62 102 GLU A C 1
ATOM 787 O O . GLU A 1 102 ? 5.010 4.935 4.027 1.00 94.62 102 GLU A O 1
ATOM 792 N N . ALA A 1 103 ? 2.885 5.070 4.716 1.00 96.69 103 ALA A N 1
ATOM 793 C CA . ALA A 1 103 ? 3.219 4.873 6.123 1.00 96.69 103 ALA A CA 1
ATOM 794 C C . ALA A 1 103 ? 3.900 3.513 6.376 1.00 96.69 103 ALA A C 1
ATOM 796 O O . ALA A 1 103 ? 4.870 3.447 7.131 1.00 96.69 103 ALA A O 1
ATOM 797 N N . ILE A 1 104 ? 3.446 2.440 5.716 1.00 97.81 104 ILE A N 1
ATOM 798 C CA . ILE A 1 104 ? 4.092 1.120 5.779 1.00 97.81 104 ILE A CA 1
ATOM 799 C C . ILE A 1 104 ? 5.482 1.177 5.144 1.00 97.81 104 ILE A C 1
ATOM 801 O O . ILE A 1 104 ? 6.433 0.675 5.733 1.00 97.81 104 ILE A O 1
ATOM 805 N N . ALA A 1 105 ? 5.628 1.783 3.964 1.00 96.19 105 ALA A N 1
ATOM 806 C CA . ALA A 1 105 ? 6.919 1.894 3.290 1.00 96.19 105 ALA A CA 1
ATOM 807 C C . ALA A 1 105 ? 7.935 2.670 4.145 1.00 96.19 105 ALA A C 1
ATOM 809 O O . ALA A 1 105 ? 9.091 2.261 4.244 1.00 96.19 105 ALA A O 1
ATOM 810 N N . VAL A 1 106 ? 7.500 3.728 4.836 1.00 95.00 106 VAL A N 1
ATOM 811 C CA . VAL A 1 106 ? 8.317 4.463 5.814 1.00 95.00 106 VAL A CA 1
ATOM 812 C C . VAL A 1 106 ? 8.696 3.597 7.019 1.00 95.00 106 VAL A C 1
ATOM 814 O O . VAL A 1 106 ? 9.846 3.645 7.441 1.00 95.00 106 VAL A O 1
ATOM 817 N N . GLU A 1 107 ? 7.781 2.797 7.573 1.00 96.81 107 GLU A N 1
ATOM 818 C CA . GLU A 1 107 ? 8.115 1.884 8.680 1.00 96.81 107 GLU A CA 1
ATOM 819 C C . GLU A 1 107 ? 9.053 0.747 8.250 1.00 96.81 107 GLU A C 1
ATOM 821 O O . GLU A 1 107 ? 9.843 0.257 9.055 1.00 96.81 107 GLU A O 1
ATOM 826 N N . LEU A 1 108 ? 8.969 0.312 6.990 1.00 96.88 108 LEU A N 1
ATOM 827 C CA . LEU A 1 108 ? 9.760 -0.800 6.476 1.00 96.88 108 LEU A CA 1
ATOM 828 C C . LEU A 1 108 ? 11.104 -0.383 5.883 1.00 96.88 108 LEU A C 1
ATOM 830 O O . LEU A 1 108 ? 11.961 -1.260 5.764 1.00 96.88 108 LEU A O 1
ATOM 834 N N . LYS A 1 109 ? 11.315 0.875 5.472 1.00 95.06 109 LYS A N 1
ATOM 835 C CA . LYS A 1 109 ? 12.584 1.290 4.852 1.00 95.06 109 LYS A CA 1
ATOM 836 C C . LYS A 1 109 ? 13.758 1.088 5.818 1.00 95.06 109 LYS A C 1
ATOM 838 O O . LYS A 1 109 ? 13.661 1.360 7.010 1.00 95.06 109 LYS A O 1
ATOM 843 N N . GLN A 1 110 ? 14.882 0.620 5.291 1.00 95.44 110 GLN A N 1
ATOM 844 C CA . GLN A 1 110 ? 16.137 0.424 6.026 1.00 95.44 110 GLN A CA 1
ATOM 845 C C . GLN A 1 110 ? 17.213 1.441 5.629 1.00 95.44 110 GLN A C 1
ATOM 847 O O . GLN A 1 110 ? 18.214 1.573 6.329 1.00 95.44 110 GLN A O 1
ATOM 852 N N . SER A 1 111 ? 17.006 2.180 4.538 1.00 92.19 111 SER A N 1
ATOM 853 C CA . SER A 1 111 ? 17.867 3.284 4.113 1.00 92.19 111 SER A CA 1
ATOM 854 C C . SER A 1 111 ? 17.067 4.353 3.356 1.00 92.19 111 SER A C 1
ATOM 856 O O . SER A 1 111 ? 15.955 4.106 2.886 1.00 92.19 111 SER A O 1
ATOM 858 N N . ASP A 1 112 ? 17.603 5.574 3.276 1.00 87.44 112 ASP A N 1
ATOM 859 C CA . ASP A 1 112 ? 16.887 6.746 2.738 1.00 87.44 112 ASP A CA 1
ATOM 860 C C . ASP A 1 112 ? 16.641 6.713 1.223 1.00 87.44 112 ASP A C 1
ATOM 862 O O . ASP A 1 112 ? 15.826 7.475 0.701 1.00 87.44 112 ASP A O 1
ATOM 866 N N . ASP A 1 113 ? 17.327 5.828 0.507 1.00 87.38 113 ASP A N 1
ATOM 867 C CA . ASP A 1 113 ? 17.127 5.566 -0.916 1.00 87.38 113 ASP A CA 1
ATOM 868 C C . ASP A 1 113 ? 15.963 4.603 -1.200 1.00 87.38 113 ASP A C 1
ATOM 870 O O . ASP A 1 113 ? 15.481 4.558 -2.330 1.00 87.38 113 ASP A O 1
ATOM 874 N N . GLU A 1 114 ? 15.484 3.854 -0.199 1.00 91.44 114 GLU A N 1
ATOM 875 C CA . GLU A 1 114 ? 14.456 2.825 -0.411 1.00 91.44 114 GLU A CA 1
ATOM 876 C C . GLU A 1 114 ? 13.045 3.399 -0.547 1.00 91.44 114 GLU A C 1
ATOM 878 O O . GLU A 1 114 ? 12.186 2.738 -1.132 1.00 91.4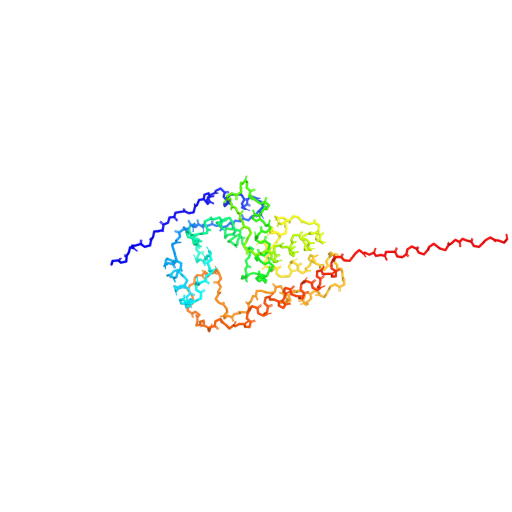4 114 GLU A O 1
ATOM 883 N N . HIS A 1 115 ? 12.794 4.596 -0.000 1.00 92.06 115 HIS A N 1
ATOM 884 C CA . HIS A 1 115 ? 11.485 5.232 -0.074 1.00 92.06 115 HIS A CA 1
ATOM 885 C C . HIS A 1 115 ? 11.499 6.742 0.217 1.00 92.06 115 HIS A C 1
ATOM 887 O O . HIS A 1 115 ? 12.187 7.218 1.125 1.00 92.06 115 HIS A O 1
ATOM 893 N N . ARG A 1 116 ? 10.660 7.485 -0.517 1.00 85.56 116 ARG A N 1
ATOM 894 C CA . ARG A 1 116 ? 10.319 8.897 -0.291 1.00 85.56 116 ARG A CA 1
ATOM 895 C C . ARG A 1 116 ? 8.819 9.069 -0.511 1.00 85.56 116 ARG A C 1
ATOM 897 O O . ARG A 1 116 ? 8.323 8.601 -1.533 1.00 85.56 116 ARG A O 1
ATOM 904 N N . ALA A 1 117 ? 8.140 9.753 0.408 1.00 75.12 117 ALA A N 1
ATOM 905 C CA . ALA A 1 117 ? 6.696 9.945 0.328 1.00 75.12 117 ALA A CA 1
ATOM 906 C C . ALA A 1 117 ? 6.309 10.756 -0.920 1.00 75.12 117 ALA A C 1
ATOM 908 O O . ALA A 1 117 ? 6.883 11.812 -1.197 1.00 75.12 117 ALA A O 1
ATOM 909 N N . THR A 1 118 ? 5.316 10.254 -1.643 1.00 69.81 118 THR A N 1
ATOM 910 C CA . THR A 1 118 ? 4.710 10.839 -2.844 1.00 69.81 118 THR A CA 1
ATOM 911 C C . THR A 1 118 ? 3.340 11.466 -2.564 1.00 69.81 118 THR A C 1
ATOM 913 O O . THR A 1 118 ? 2.970 12.424 -3.241 1.00 69.81 118 THR A O 1
ATOM 916 N N . TYR A 1 119 ? 2.645 11.022 -1.507 1.00 69.56 119 TYR A N 1
ATOM 917 C CA . TYR A 1 119 ? 1.330 11.528 -1.080 1.00 69.56 119 TYR A CA 1
ATOM 918 C C . TYR A 1 119 ? 1.367 12.156 0.326 1.00 69.56 119 TYR A C 1
ATOM 920 O O . TYR A 1 119 ? 0.992 11.516 1.317 1.00 69.56 119 TYR A O 1
ATOM 928 N N . PRO A 1 120 ? 1.852 13.404 0.474 1.00 76.50 120 PRO A N 1
ATOM 929 C CA . PRO A 1 120 ? 2.103 13.994 1.787 1.00 76.50 120 PRO A CA 1
ATOM 930 C C . PRO A 1 120 ? 0.826 14.205 2.610 1.00 76.50 120 PRO A C 1
ATOM 932 O O . PRO A 1 120 ? 0.860 14.042 3.830 1.00 76.50 120 PRO A O 1
ATOM 935 N N . THR A 1 121 ? -0.305 14.531 1.982 1.00 81.25 121 THR A N 1
ATOM 936 C CA . THR A 1 121 ? -1.572 14.783 2.684 1.00 81.25 121 THR A CA 1
ATOM 937 C C . THR A 1 121 ? -2.171 13.499 3.256 1.00 81.25 121 THR A C 1
ATOM 939 O O . THR A 1 121 ? -2.486 13.441 4.447 1.00 81.25 121 THR A O 1
ATOM 942 N N . GLU A 1 122 ? -2.282 12.457 2.436 1.00 85.12 122 GLU A N 1
ATOM 943 C CA . GLU A 1 122 ? -2.762 11.125 2.803 1.00 85.12 122 GLU A CA 1
ATOM 944 C C . GLU A 1 122 ? -1.891 10.531 3.914 1.00 85.12 122 GLU A C 1
ATOM 946 O O . GLU A 1 122 ? -2.399 10.092 4.949 1.00 85.12 122 GLU A O 1
ATOM 951 N N . THR A 1 123 ? -0.567 10.590 3.728 1.00 87.06 123 THR A N 1
ATOM 952 C CA . THR A 1 123 ? 0.419 10.086 4.694 1.00 87.06 123 THR A CA 1
ATOM 953 C C . THR A 1 123 ? 0.298 10.816 6.027 1.00 87.06 123 THR A C 1
ATOM 955 O O . THR A 1 123 ? 0.243 10.176 7.076 1.00 87.06 123 THR A O 1
ATOM 958 N N . THR A 1 124 ? 0.175 12.148 5.998 1.00 88.06 124 THR A N 1
ATOM 959 C CA . THR A 1 124 ? 0.002 12.973 7.203 1.00 88.06 124 THR A CA 1
ATOM 960 C C . THR A 1 124 ? -1.257 12.566 7.963 1.00 88.06 124 THR A C 1
ATOM 962 O O . THR A 1 124 ? -1.223 12.415 9.185 1.00 88.06 124 THR A O 1
ATOM 965 N N . TRP A 1 125 ? -2.380 12.359 7.270 1.00 89.56 125 TRP A N 1
ATOM 966 C CA . TRP A 1 125 ? -3.610 11.925 7.928 1.00 89.56 125 TRP A CA 1
ATOM 967 C C . TRP A 1 125 ? -3.462 10.530 8.545 1.00 89.56 125 TRP A C 1
ATOM 969 O O . TRP A 1 125 ? -3.816 10.338 9.711 1.00 89.56 125 TRP A O 1
ATOM 979 N N . VAL A 1 126 ? -2.890 9.566 7.818 1.00 91.69 126 VAL A N 1
ATOM 980 C CA . VAL A 1 126 ? -2.678 8.215 8.357 1.00 91.69 126 VAL A CA 1
ATOM 981 C C . VAL A 1 126 ? -1.774 8.258 9.591 1.00 91.69 126 VAL A C 1
ATOM 983 O O . VAL A 1 126 ? -2.165 7.760 10.647 1.00 91.69 126 VAL A O 1
ATOM 986 N N . GLN A 1 127 ? -0.614 8.908 9.495 1.00 91.31 127 GLN A N 1
ATOM 987 C CA . GLN A 1 127 ? 0.393 8.939 10.558 1.00 91.31 127 GLN A CA 1
ATOM 988 C C . GLN A 1 127 ? -0.039 9.738 11.788 1.00 91.31 127 GLN A C 1
ATOM 990 O O . GLN A 1 127 ? 0.257 9.337 12.911 1.00 91.31 127 GLN A O 1
ATOM 995 N N . HIS A 1 128 ? -0.744 10.855 11.606 1.00 89.31 128 HIS A N 1
ATOM 996 C CA . HIS A 1 128 ? -1.050 11.769 12.710 1.00 89.31 128 HIS A CA 1
ATOM 997 C C . HIS A 1 128 ? -2.494 11.695 13.207 1.00 89.31 128 HIS A C 1
ATOM 999 O O . HIS A 1 128 ? -2.803 12.304 14.233 1.00 89.31 128 HIS A O 1
ATOM 1005 N N . LYS A 1 129 ? -3.388 10.987 12.507 1.00 87.88 129 LYS A N 1
ATOM 1006 C CA . LYS A 1 129 ? -4.803 10.857 12.893 1.00 87.88 129 LYS A CA 1
ATOM 1007 C C . LYS A 1 129 ? -5.221 9.405 13.046 1.00 87.88 129 LYS A C 1
ATOM 1009 O O . LYS A 1 129 ? -5.644 9.023 14.133 1.00 87.88 129 LYS A O 1
ATOM 1014 N N . LEU A 1 130 ? -5.102 8.602 11.988 1.00 90.25 130 LEU A N 1
ATOM 1015 C CA . LEU A 1 130 ? -5.626 7.236 12.000 1.00 90.25 130 LEU A CA 1
ATOM 1016 C C . LEU A 1 130 ? -4.827 6.321 12.932 1.00 90.25 130 LEU A C 1
ATOM 1018 O O . LEU A 1 130 ? -5.396 5.753 13.860 1.00 90.25 130 LEU A O 1
ATOM 1022 N N . LEU A 1 131 ? -3.518 6.192 12.705 1.00 93.94 131 LEU A N 1
ATOM 1023 C CA . LEU A 1 131 ? -2.660 5.284 13.471 1.00 93.94 131 LEU A CA 1
ATOM 1024 C C . LEU A 1 131 ? -2.663 5.594 14.981 1.00 93.94 131 LEU A C 1
ATOM 1026 O O . LEU A 1 131 ? -2.881 4.663 15.762 1.00 93.94 131 LEU A O 1
ATOM 1030 N N . PRO A 1 132 ? -2.550 6.867 15.426 1.00 92.56 132 PRO A N 1
ATOM 1031 C CA . PRO A 1 132 ? -2.652 7.202 16.845 1.00 92.56 132 PRO A CA 1
ATOM 1032 C C . PRO A 1 132 ? -4.019 6.870 17.444 1.00 92.56 132 PRO A C 1
ATOM 1034 O O . PRO A 1 132 ? -4.084 6.353 18.555 1.00 92.56 132 PRO A O 1
ATOM 1037 N N . ALA A 1 133 ? -5.114 7.118 16.715 1.00 88.19 133 ALA A N 1
ATOM 1038 C CA . ALA A 1 133 ? -6.455 6.816 17.210 1.00 88.19 133 ALA A CA 1
ATOM 1039 C C . ALA A 1 133 ? -6.693 5.309 17.381 1.00 88.19 133 ALA A C 1
ATOM 1041 O O . ALA A 1 133 ? -7.409 4.897 18.290 1.00 88.19 133 ALA A O 1
ATOM 1042 N N . LEU A 1 134 ? -6.084 4.487 16.525 1.00 93.19 134 LEU A N 1
ATOM 1043 C CA . LEU A 1 134 ? -6.152 3.030 16.628 1.00 93.19 134 LEU A CA 1
ATOM 1044 C C . LEU A 1 134 ? -5.130 2.446 17.614 1.00 93.19 134 LEU A C 1
ATOM 1046 O O . LEU A 1 134 ? -5.231 1.265 17.941 1.00 93.19 134 LEU A O 1
ATOM 1050 N N . ASN A 1 135 ? -4.168 3.251 18.084 1.00 95.00 135 ASN A N 1
ATOM 1051 C CA . ASN A 1 135 ? -3.000 2.804 18.844 1.00 95.00 135 ASN A CA 1
ATOM 1052 C C . ASN A 1 135 ? -2.264 1.647 18.136 1.00 95.00 135 ASN A C 1
ATOM 1054 O O . ASN A 1 135 ? -2.010 0.593 18.721 1.00 95.00 135 ASN A O 1
ATOM 1058 N N . MET A 1 136 ? -1.987 1.832 16.842 1.00 97.06 136 MET A N 1
ATOM 1059 C CA . MET A 1 136 ? -1.351 0.836 15.974 1.00 97.06 136 MET A CA 1
ATOM 1060 C C . MET A 1 136 ? -0.216 1.457 15.165 1.00 97.06 136 MET A C 1
ATOM 1062 O O . MET A 1 136 ? -0.286 2.624 14.789 1.00 97.06 136 MET A O 1
ATOM 1066 N N . SER A 1 137 ? 0.793 0.653 14.831 1.00 98.25 137 SER A N 1
ATOM 1067 C CA . SER A 1 137 ? 1.750 0.983 13.772 1.00 98.25 137 SER A CA 1
ATOM 1068 C C . SER A 1 137 ? 1.123 0.788 12.382 1.00 98.25 137 SER A C 1
ATOM 1070 O O . SER A 1 137 ? 0.120 0.079 12.223 1.00 98.25 137 SER A O 1
ATOM 1072 N N . ALA A 1 138 ? 1.728 1.382 11.355 1.00 98.19 138 ALA A N 1
ATOM 1073 C CA . ALA A 1 138 ? 1.327 1.210 9.964 1.00 98.19 138 ALA A CA 1
ATOM 1074 C C . ALA A 1 138 ? 1.407 -0.259 9.534 1.00 98.19 138 ALA A C 1
ATOM 1076 O O . ALA A 1 138 ? 0.475 -0.761 8.912 1.00 98.19 138 ALA A O 1
ATOM 1077 N N . VAL A 1 139 ? 2.466 -0.980 9.917 1.00 98.50 139 VAL A N 1
ATOM 1078 C CA . VAL A 1 139 ? 2.613 -2.425 9.664 1.00 98.50 139 VAL A CA 1
ATOM 1079 C C . VAL A 1 139 ? 1.493 -3.241 10.318 1.00 98.50 139 VAL A C 1
ATOM 1081 O O . VAL A 1 139 ? 0.941 -4.141 9.680 1.00 98.50 139 VAL A O 1
ATOM 1084 N N . GLN A 1 140 ? 1.111 -2.928 11.562 1.00 98.56 140 GLN A N 1
ATOM 1085 C CA . GLN A 1 140 ? 0.017 -3.628 12.249 1.00 98.56 140 GLN A CA 1
ATOM 1086 C C . GLN A 1 140 ? -1.317 -3.430 11.523 1.00 98.56 140 GLN A C 1
ATOM 1088 O O . GLN A 1 140 ? -2.009 -4.407 11.219 1.00 98.56 140 GLN A O 1
ATOM 1093 N N . LEU A 1 141 ? -1.655 -2.180 11.191 1.00 98.31 141 LEU A N 1
ATOM 1094 C CA . LEU A 1 141 ? -2.875 -1.873 10.449 1.00 98.31 141 LEU A CA 1
ATOM 1095 C C . LEU A 1 141 ? -2.845 -2.470 9.034 1.00 98.31 141 LEU A C 1
ATOM 1097 O O . LEU A 1 141 ? -3.824 -3.071 8.589 1.00 98.31 141 LEU A O 1
ATOM 1101 N N . GLY A 1 142 ? -1.704 -2.364 8.355 1.00 97.94 142 GLY A N 1
ATOM 1102 C CA . GLY A 1 142 ? -1.451 -2.946 7.042 1.00 97.94 142 GLY A CA 1
ATOM 1103 C C . GLY A 1 142 ? -1.673 -4.451 7.019 1.00 97.94 142 GLY A C 1
ATOM 1104 O O . GLY A 1 142 ? -2.321 -4.956 6.108 1.00 97.94 142 GLY A O 1
ATOM 1105 N N . SER A 1 143 ? -1.216 -5.171 8.050 1.00 97.94 143 SER A N 1
ATOM 1106 C CA . SER A 1 143 ? -1.436 -6.616 8.172 1.00 97.94 143 SER A CA 1
ATOM 1107 C C . SER A 1 143 ? -2.926 -6.958 8.247 1.00 97.94 143 SER A C 1
ATOM 1109 O O . SER A 1 143 ? -3.378 -7.891 7.578 1.00 97.94 143 SER A O 1
ATOM 1111 N N . ILE A 1 144 ? -3.703 -6.186 9.015 1.00 97.69 144 ILE A N 1
ATOM 1112 C CA . ILE A 1 144 ? -5.154 -6.378 9.132 1.00 97.69 144 ILE A CA 1
ATOM 1113 C C . ILE A 1 144 ? -5.828 -6.134 7.780 1.00 97.69 144 ILE A C 1
ATOM 1115 O O . ILE A 1 144 ? -6.567 -6.996 7.306 1.00 97.69 144 ILE A O 1
ATOM 1119 N N . VAL A 1 145 ? -5.542 -4.997 7.139 1.00 96.44 145 VAL A N 1
ATOM 1120 C CA . VAL A 1 145 ? -6.116 -4.624 5.835 1.00 96.44 145 VAL A CA 1
ATOM 1121 C C . VAL A 1 145 ? -5.770 -5.659 4.764 1.00 96.44 145 VAL A C 1
ATOM 1123 O O . VAL A 1 145 ? -6.653 -6.135 4.050 1.00 96.44 145 VAL A O 1
ATOM 1126 N N . ALA A 1 146 ? -4.505 -6.069 4.683 1.00 95.25 146 ALA A N 1
ATOM 1127 C CA . ALA A 1 146 ? -4.041 -7.014 3.678 1.00 95.25 146 ALA A CA 1
ATOM 1128 C C . ALA A 1 146 ? -4.712 -8.393 3.827 1.00 95.25 146 ALA A C 1
ATOM 1130 O O . ALA A 1 146 ? -5.121 -8.988 2.827 1.00 95.25 146 ALA A O 1
ATOM 1131 N N . LYS A 1 147 ? -4.905 -8.878 5.060 1.00 95.38 147 LYS A N 1
ATOM 1132 C CA . LYS A 1 147 ? -5.516 -10.190 5.347 1.00 95.38 147 LYS A CA 1
ATOM 1133 C C . LYS A 1 147 ? -7.047 -10.189 5.343 1.00 95.38 147 LYS A C 1
ATOM 1135 O O . LYS A 1 147 ? -7.650 -11.250 5.191 1.00 95.38 147 LYS A O 1
ATOM 1140 N N . ALA A 1 148 ? -7.690 -9.039 5.534 1.00 95.06 148 ALA A N 1
ATOM 1141 C CA . ALA A 1 148 ? -9.141 -8.958 5.656 1.00 95.06 148 ALA A CA 1
ATOM 1142 C C . ALA A 1 148 ? -9.847 -9.330 4.346 1.00 95.06 148 ALA A C 1
ATOM 1144 O O . ALA A 1 148 ? -9.598 -8.734 3.305 1.00 95.06 148 ALA A O 1
ATOM 1145 N N . LYS A 1 149 ? -10.810 -10.257 4.390 1.00 93.38 149 LYS A N 1
ATOM 1146 C CA . LYS A 1 149 ? -11.657 -10.556 3.218 1.00 93.38 149 LYS A CA 1
ATOM 1147 C C . LYS A 1 149 ? -12.405 -9.309 2.718 1.00 93.38 149 LYS A C 1
ATOM 1149 O O . LYS A 1 149 ? -12.581 -9.144 1.518 1.00 93.38 149 LYS A O 1
ATOM 1154 N N . ASP A 1 150 ? -12.803 -8.448 3.649 1.00 95.12 150 ASP A N 1
ATOM 1155 C CA . ASP A 1 150 ? -13.468 -7.168 3.417 1.00 95.12 150 ASP A CA 1
ATOM 1156 C C . ASP A 1 150 ? -12.711 -6.086 4.207 1.00 95.12 150 ASP A C 1
ATOM 1158 O O . ASP A 1 150 ? -12.901 -5.921 5.415 1.00 95.12 150 ASP A O 1
ATOM 1162 N N . ALA A 1 151 ? -11.773 -5.417 3.531 1.00 94.62 151 ALA A N 1
ATOM 1163 C CA . ALA A 1 151 ? -10.923 -4.395 4.136 1.00 94.62 151 ALA A CA 1
ATOM 1164 C C . ALA A 1 151 ? -11.702 -3.147 4.608 1.00 94.62 151 ALA A C 1
ATOM 1166 O O . ALA A 1 151 ? -11.428 -2.699 5.726 1.00 94.62 151 ALA A O 1
ATOM 1167 N N . PRO A 1 152 ? -12.688 -2.613 3.853 1.00 95.12 152 PRO A N 1
ATOM 1168 C CA . PRO A 1 152 ? -13.515 -1.499 4.311 1.00 95.12 152 PRO A CA 1
ATOM 1169 C C . PRO A 1 152 ? -14.234 -1.819 5.620 1.00 95.12 152 PRO A C 1
ATOM 1171 O O . PRO A 1 152 ? -14.194 -1.023 6.559 1.00 95.12 152 PRO A O 1
ATOM 1174 N N . THR A 1 153 ? -14.829 -3.011 5.718 1.00 96.69 153 THR A N 1
ATOM 1175 C CA . THR A 1 153 ? -15.506 -3.461 6.938 1.00 96.69 153 THR A CA 1
ATOM 1176 C C . THR A 1 153 ? -14.535 -3.617 8.109 1.00 96.69 153 THR A C 1
ATOM 1178 O O . THR A 1 153 ? -14.792 -3.083 9.189 1.00 96.69 153 THR A O 1
ATOM 1181 N N . ALA A 1 154 ? -13.398 -4.289 7.902 1.00 97.06 154 ALA A N 1
ATOM 1182 C CA . ALA A 1 154 ? -12.411 -4.503 8.960 1.00 97.06 154 ALA A CA 1
ATOM 1183 C C . ALA A 1 154 ? -11.852 -3.184 9.521 1.00 97.06 154 ALA A C 1
ATOM 1185 O O . ALA A 1 154 ? -11.706 -3.041 10.738 1.00 97.06 154 ALA A O 1
ATOM 1186 N N . LEU A 1 155 ? -11.569 -2.207 8.652 1.00 96.19 155 LEU A N 1
ATOM 1187 C CA . LEU A 1 155 ? -11.084 -0.896 9.072 1.00 96.19 155 LEU A CA 1
ATOM 1188 C C . LEU A 1 155 ? -12.177 -0.077 9.774 1.00 96.19 155 LEU A C 1
ATOM 1190 O O . LEU A 1 155 ? -11.912 0.508 10.825 1.00 96.19 155 LEU A O 1
ATOM 1194 N N . ALA A 1 156 ? -13.412 -0.079 9.264 1.00 95.12 156 ALA A N 1
ATOM 1195 C CA . ALA A 1 156 ? -14.527 0.592 9.929 1.00 95.12 156 ALA A CA 1
ATOM 1196 C C . ALA A 1 156 ? -14.753 0.046 11.351 1.00 95.12 156 ALA A C 1
ATOM 1198 O O . ALA A 1 156 ? -14.940 0.823 12.286 1.00 95.12 156 ALA A O 1
ATOM 1199 N N . ASP A 1 157 ? -14.659 -1.274 11.541 1.00 96.06 157 ASP A N 1
ATOM 1200 C CA . ASP A 1 157 ? -14.779 -1.913 12.857 1.00 96.06 157 ASP A CA 1
ATOM 1201 C C . ASP A 1 157 ? -13.674 -1.491 13.831 1.00 96.06 157 ASP A C 1
ATOM 1203 O O . ASP A 1 157 ? -13.901 -1.412 15.041 1.00 96.06 157 ASP A O 1
ATOM 1207 N N . LEU A 1 158 ? -12.461 -1.231 13.340 1.00 95.56 158 LEU A N 1
ATOM 1208 C CA . LEU A 1 158 ? -11.382 -0.674 14.159 1.00 95.56 158 LEU A CA 1
ATOM 1209 C C . LEU A 1 158 ? -11.672 0.778 14.547 1.00 95.56 158 LEU A C 1
ATOM 1211 O O . LEU A 1 158 ? -11.568 1.128 15.721 1.00 95.56 158 LEU A O 1
ATOM 1215 N N . MET A 1 159 ? -12.096 1.602 13.588 1.00 92.75 159 MET A N 1
ATOM 1216 C CA . MET A 1 159 ? -12.402 3.015 13.825 1.00 92.75 159 MET A CA 1
ATOM 1217 C C . MET A 1 159 ? -13.571 3.199 14.802 1.00 92.75 159 MET A C 1
ATOM 1219 O O . MET A 1 159 ? -13.491 4.042 15.690 1.00 92.75 159 MET A O 1
ATOM 1223 N N . VAL A 1 160 ? -14.626 2.384 14.698 1.00 92.69 160 VAL A N 1
ATOM 1224 C CA . VAL A 1 160 ? -15.762 2.405 15.637 1.00 92.69 160 VAL A CA 1
ATOM 1225 C C . VAL A 1 160 ? -15.343 1.930 17.027 1.00 92.69 160 VAL A C 1
ATOM 1227 O O . VAL A 1 160 ? -15.771 2.508 18.019 1.00 92.69 160 VAL A O 1
ATOM 1230 N N . ARG A 1 161 ? -14.471 0.919 17.136 1.00 91.88 161 ARG A N 1
ATOM 1231 C CA . ARG A 1 161 ? -13.936 0.497 18.443 1.00 91.88 161 ARG A CA 1
ATOM 1232 C C . ARG A 1 161 ? -13.109 1.594 19.111 1.00 91.88 161 ARG A C 1
ATOM 1234 O O . ARG A 1 161 ? -13.265 1.812 20.307 1.00 91.88 161 ARG A O 1
ATOM 1241 N N . ALA A 1 162 ? -12.272 2.292 18.346 1.00 87.75 162 ALA A N 1
ATOM 1242 C CA . ALA A 1 162 ? -11.502 3.433 18.838 1.00 87.75 162 ALA A CA 1
ATOM 1243 C C . ALA A 1 162 ? -12.397 4.631 19.195 1.00 87.75 162 ALA A C 1
ATOM 1245 O O . ALA A 1 162 ? -12.119 5.364 20.144 1.00 87.75 162 ALA A O 1
ATOM 1246 N N . LYS A 1 163 ? -13.489 4.826 18.447 1.00 86.56 163 LYS A N 1
ATOM 1247 C CA . LYS A 1 163 ? -14.428 5.926 18.642 1.00 86.56 163 LYS A CA 1
ATOM 1248 C C . LYS A 1 163 ? -15.891 5.470 18.462 1.00 86.56 163 LYS A C 1
ATOM 1250 O O . LYS A 1 163 ? -16.435 5.562 17.357 1.00 86.56 163 LYS A O 1
ATOM 1255 N N . PRO A 1 164 ? -16.561 5.045 19.555 1.00 86.69 164 PRO A N 1
ATOM 1256 C CA . PRO A 1 164 ? -17.871 4.377 19.501 1.00 86.69 164 PRO A CA 1
ATOM 1257 C C . PRO A 1 164 ? -19.035 5.178 18.912 1.00 86.69 164 PRO A C 1
ATOM 1259 O O . PRO A 1 164 ? -20.059 4.596 18.571 1.00 86.69 164 PRO A O 1
ATOM 1262 N N . ASN A 1 165 ? -18.917 6.502 18.794 1.00 84.19 165 ASN A N 1
ATOM 1263 C CA . ASN A 1 165 ? -19.962 7.355 18.224 1.00 84.19 165 ASN A CA 1
ATOM 1264 C C . ASN A 1 165 ? -19.841 7.564 16.705 1.00 84.19 165 ASN A C 1
ATOM 1266 O O . ASN A 1 165 ? -20.622 8.329 16.141 1.00 84.19 165 ASN A O 1
ATOM 1270 N N . LEU A 1 166 ? -18.874 6.929 16.036 1.00 84.06 166 LEU A N 1
ATOM 1271 C CA . LEU A 1 166 ? -18.808 6.942 14.576 1.00 84.06 166 LEU A CA 1
ATOM 1272 C C . LEU A 1 166 ? -19.893 6.042 13.968 1.00 84.06 166 LEU A C 1
ATOM 1274 O O . LEU A 1 166 ? -20.160 4.941 14.451 1.00 84.06 166 LEU A O 1
ATOM 1278 N N . ASN A 1 167 ? -20.493 6.488 12.863 1.00 91.44 167 ASN A N 1
ATOM 1279 C CA . ASN A 1 167 ? -21.453 5.685 12.116 1.00 91.44 167 ASN A CA 1
ATOM 1280 C C . ASN A 1 167 ? -20.715 4.647 11.257 1.00 91.44 167 ASN A C 1
ATOM 1282 O O . ASN A 1 167 ? -20.106 4.970 10.237 1.00 91.44 167 ASN A O 1
ATOM 1286 N N . ARG A 1 168 ? -20.797 3.379 11.668 1.00 92.25 168 ARG A N 1
ATOM 1287 C CA . ARG A 1 168 ? -20.149 2.249 10.991 1.00 92.25 168 ARG A CA 1
ATOM 1288 C C . ARG A 1 168 ? -20.514 2.140 9.509 1.00 92.25 168 ARG A C 1
ATOM 1290 O O . ARG A 1 168 ? -19.635 1.937 8.680 1.00 92.25 168 ARG A O 1
ATOM 1297 N N . SER A 1 169 ? -21.797 2.250 9.174 1.00 92.81 169 SER A N 1
ATOM 1298 C CA . SER A 1 169 ? -22.282 2.069 7.799 1.00 92.81 169 SER A CA 1
ATOM 1299 C C . SER A 1 169 ? -21.788 3.178 6.875 1.00 92.81 169 SER A C 1
ATOM 1301 O O . SER A 1 169 ? -21.467 2.929 5.716 1.00 92.81 169 SER A O 1
ATOM 1303 N N . GLU A 1 170 ? -21.695 4.397 7.401 1.00 87.81 170 GLU A N 1
ATOM 1304 C CA . GLU A 1 170 ? -21.092 5.526 6.702 1.00 87.81 170 GLU A CA 1
ATOM 1305 C C . GLU A 1 170 ? -19.595 5.313 6.483 1.00 87.81 170 GLU A C 1
ATOM 1307 O O . GLU A 1 170 ? -19.145 5.403 5.347 1.00 87.81 170 GLU A O 1
ATOM 1312 N N . LEU A 1 171 ? -18.840 4.915 7.512 1.00 88.31 171 LEU A N 1
ATOM 1313 C CA . LEU A 1 171 ? -17.417 4.595 7.351 1.00 88.31 171 LEU A CA 1
ATOM 1314 C C . LEU A 1 171 ? -17.184 3.524 6.283 1.00 88.31 171 LEU A C 1
ATOM 1316 O O . LEU A 1 171 ? -16.337 3.704 5.418 1.00 88.31 171 LEU A O 1
ATOM 1320 N N . ILE A 1 172 ? -17.958 2.434 6.298 1.00 92.19 172 ILE A N 1
ATOM 1321 C CA . ILE A 1 172 ? -17.837 1.373 5.287 1.00 92.19 172 ILE A CA 1
ATOM 1322 C C . ILE A 1 172 ? -18.063 1.928 3.884 1.00 92.19 172 ILE A C 1
ATOM 1324 O O . ILE A 1 172 ? -17.342 1.536 2.970 1.00 92.19 172 ILE A O 1
ATOM 1328 N N . ARG A 1 173 ? -19.041 2.826 3.712 1.00 88.62 173 ARG A N 1
ATOM 1329 C CA . ARG A 1 173 ? -19.345 3.472 2.431 1.00 88.62 173 ARG A CA 1
ATOM 1330 C C . ARG A 1 173 ? -18.186 4.348 1.951 1.00 88.62 173 ARG A C 1
ATOM 1332 O O . ARG A 1 173 ? -17.828 4.253 0.782 1.00 88.62 173 ARG A O 1
ATOM 1339 N N . GLU A 1 174 ? -17.596 5.151 2.833 1.00 85.69 174 GLU A N 1
ATOM 1340 C CA . GLU A 1 174 ? -16.465 6.033 2.499 1.00 85.69 174 GLU A CA 1
ATOM 1341 C C . GLU A 1 174 ? -15.155 5.267 2.263 1.00 85.69 174 GLU A C 1
ATOM 1343 O O . GLU A 1 174 ? -14.288 5.707 1.510 1.00 85.69 174 GLU A O 1
ATOM 1348 N N . LEU A 1 175 ? -15.003 4.106 2.901 1.00 90.69 175 LEU A N 1
ATOM 1349 C CA . LEU A 1 175 ? -13.838 3.237 2.760 1.00 90.69 175 LEU A CA 1
ATOM 1350 C C . LEU A 1 175 ? -13.919 2.301 1.551 1.00 90.69 175 LEU A C 1
ATOM 1352 O O . LEU A 1 175 ? -12.936 1.614 1.272 1.00 90.69 175 LEU A O 1
ATOM 1356 N N . GLN A 1 176 ? -15.048 2.250 0.837 1.00 89.81 176 GLN A N 1
ATOM 1357 C CA . GLN A 1 176 ? -15.148 1.429 -0.367 1.00 89.81 176 GLN A CA 1
ATOM 1358 C C . GLN A 1 176 ? -14.107 1.852 -1.421 1.00 89.81 176 GLN A C 1
ATOM 1360 O O . GLN A 1 176 ? -13.794 3.042 -1.545 1.00 89.81 176 GLN A O 1
ATOM 1365 N N . PRO A 1 177 ? -13.610 0.897 -2.227 1.00 84.00 177 PRO A N 1
ATOM 1366 C CA . PRO A 1 177 ? -12.878 1.195 -3.455 1.00 84.00 177 PRO A CA 1
ATOM 1367 C C . PRO A 1 177 ? -13.638 2.189 -4.341 1.00 84.00 177 PRO A C 1
ATOM 1369 O O . PRO A 1 177 ? -14.875 2.247 -4.325 1.00 84.00 177 PRO A O 1
ATOM 1372 N N . GLN A 1 178 ? -12.918 2.947 -5.172 1.00 66.19 178 GLN A N 1
ATOM 1373 C CA . GLN A 1 178 ? -13.574 3.773 -6.189 1.00 66.19 178 GLN A CA 1
ATOM 1374 C C . GLN A 1 178 ? -14.428 2.894 -7.129 1.00 66.19 178 GLN A C 1
ATOM 1376 O O . GLN A 1 178 ? -14.093 1.746 -7.422 1.00 66.19 178 GLN A O 1
ATOM 1381 N N . LYS A 1 179 ? -15.589 3.413 -7.561 1.00 58.28 179 LYS A N 1
ATOM 1382 C CA . LYS A 1 179 ? -16.587 2.650 -8.336 1.00 58.28 179 LYS A CA 1
ATOM 1383 C C . LYS A 1 179 ? -16.016 2.096 -9.654 1.00 58.28 179 LYS A C 1
ATOM 1385 O O . LYS A 1 179 ? -15.169 2.715 -10.291 1.00 58.28 179 LYS A O 1
ATOM 1390 N N . LYS A 1 180 ? -16.598 0.972 -10.105 1.00 44.12 180 LYS A N 1
ATOM 1391 C CA . LYS A 1 180 ? -16.403 0.370 -11.440 1.00 44.12 180 LYS A CA 1
ATOM 1392 C C . LYS A 1 180 ? -16.429 1.436 -12.546 1.00 44.12 180 LYS A C 1
ATOM 1394 O O . LYS A 1 180 ? -17.409 2.168 -12.652 1.00 44.12 180 LYS A O 1
ATOM 1399 N N . GLY A 1 181 ? -15.389 1.461 -13.380 1.00 43.00 181 GLY A N 1
ATOM 1400 C CA . GLY A 1 181 ? -15.248 2.376 -14.522 1.00 43.00 181 GLY A CA 1
ATOM 1401 C C . GLY A 1 181 ? -14.035 3.305 -14.426 1.00 43.00 181 GLY A C 1
ATOM 1402 O O . GLY A 1 181 ? -13.595 3.818 -15.450 1.00 43.00 181 GLY A O 1
ATOM 1403 N N . VAL A 1 182 ? -13.458 3.462 -13.230 1.00 49.09 182 VAL A N 1
ATOM 1404 C CA . VAL A 1 182 ? -12.117 4.036 -13.060 1.00 49.09 182 VAL A CA 1
ATOM 1405 C C . VAL A 1 182 ? -11.106 2.930 -13.329 1.00 49.09 182 VAL A C 1
ATOM 1407 O O . VAL A 1 182 ? -11.277 1.820 -12.810 1.00 49.09 182 VAL A O 1
ATOM 1410 N N . PRO A 1 183 ? -10.100 3.168 -14.175 1.00 48.47 183 PRO A N 1
ATOM 1411 C CA . PRO A 1 183 ? -9.164 2.119 -14.487 1.00 48.47 183 PRO A CA 1
ATOM 1412 C C . PRO A 1 183 ? -8.318 1.804 -13.239 1.00 48.47 183 PRO A C 1
ATOM 1414 O O . PRO A 1 183 ? -7.853 2.688 -12.523 1.00 48.47 183 PRO A O 1
ATOM 1417 N N . SER A 1 184 ? -8.246 0.513 -12.922 1.00 50.53 184 SER A N 1
ATOM 1418 C CA . SER A 1 184 ? -7.605 -0.022 -11.719 1.00 50.53 184 SER A CA 1
ATOM 1419 C C . SER A 1 184 ? -6.080 -0.003 -11.864 1.00 50.53 184 SER A C 1
ATOM 1421 O O . SER A 1 184 ? -5.555 -0.170 -12.969 1.00 50.53 184 SER A O 1
ATOM 1423 N N . PHE A 1 185 ? -5.376 0.171 -10.742 1.00 53.19 185 PHE A N 1
ATOM 1424 C CA . PHE A 1 185 ? -3.915 0.064 -10.665 1.00 53.19 185 PHE A CA 1
ATOM 1425 C C . PHE A 1 185 ? -3.425 -1.393 -10.574 1.00 53.19 185 PHE A C 1
ATOM 1427 O O . PHE A 1 185 ? -2.216 -1.618 -10.590 1.00 53.19 185 PHE A O 1
ATOM 1434 N N . ASN A 1 186 ? -4.338 -2.373 -10.491 1.00 50.22 186 ASN A N 1
ATOM 1435 C CA . ASN A 1 186 ? -4.043 -3.802 -10.413 1.00 50.22 186 ASN A CA 1
ATOM 1436 C C . ASN A 1 186 ? -5.077 -4.619 -11.212 1.00 50.22 186 ASN A C 1
ATOM 1438 O O . ASN A 1 186 ? -6.053 -5.154 -10.682 1.00 50.22 186 ASN A O 1
ATOM 1442 N N . LEU A 1 187 ? -4.854 -4.748 -12.520 1.00 49.50 187 LEU A N 1
ATOM 1443 C CA . LEU A 1 187 ? -5.679 -5.611 -13.366 1.00 49.50 187 LEU A CA 1
ATOM 1444 C C . LEU A 1 187 ? -5.091 -7.022 -13.391 1.00 49.50 187 LEU A C 1
ATOM 1446 O O . LEU A 1 187 ? -3.969 -7.232 -13.847 1.00 49.50 187 LEU A O 1
ATOM 1450 N N . THR A 1 188 ? -5.863 -8.000 -12.917 1.00 38.22 188 THR A N 1
ATOM 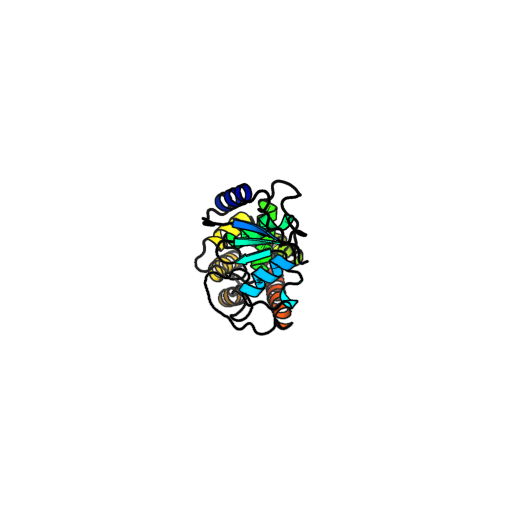1451 C CA . THR A 1 188 ? -5.581 -9.424 -13.142 1.00 38.22 188 THR A CA 1
ATOM 1452 C C . THR A 1 188 ? -6.552 -9.950 -14.193 1.00 38.22 188 THR A C 1
ATOM 1454 O O . THR A 1 188 ? -7.759 -9.845 -14.012 1.00 38.22 188 THR A O 1
ATOM 1457 N N . GLY A 1 189 ? -6.030 -10.503 -15.293 1.00 32.81 189 GLY A N 1
ATOM 1458 C CA . GLY A 1 189 ? -6.791 -11.331 -16.236 1.00 32.81 189 GLY A CA 1
ATOM 1459 C C . GLY A 1 189 ? -7.928 -10.647 -17.018 1.00 32.81 189 GLY A C 1
ATOM 1460 O O . GLY A 1 189 ? -9.036 -10.483 -16.528 1.00 32.81 189 GLY A O 1
ATOM 1461 N N . ARG A 1 190 ? -7.659 -10.361 -18.301 1.00 32.72 190 ARG A N 1
ATOM 1462 C CA . ARG A 1 190 ? -8.605 -10.142 -19.424 1.00 32.72 190 ARG A CA 1
ATOM 1463 C C . ARG A 1 190 ? -10.025 -9.670 -19.063 1.00 32.72 190 ARG A C 1
ATOM 1465 O O . ARG A 1 190 ? -10.958 -10.460 -18.947 1.00 32.72 190 ARG A O 1
ATOM 1472 N N . GLY A 1 191 ? -10.215 -8.361 -19.146 1.00 30.64 191 GLY A N 1
ATOM 1473 C CA . GLY A 1 191 ? -11.484 -7.763 -19.536 1.00 30.64 191 GLY A CA 1
ATOM 1474 C C . GLY A 1 191 ? -11.193 -6.461 -20.261 1.00 30.64 191 GLY A C 1
ATOM 1475 O O . GLY A 1 191 ? -10.617 -5.558 -19.665 1.00 30.64 191 GLY A O 1
ATOM 1476 N N . HIS A 1 192 ? -11.558 -6.357 -21.541 1.00 30.06 192 HIS A N 1
ATOM 1477 C CA . HIS A 1 192 ? -11.679 -5.057 -22.196 1.00 30.06 192 HIS A CA 1
ATOM 1478 C C . HIS A 1 192 ? -12.760 -4.275 -21.445 1.00 30.06 192 HIS A C 1
ATOM 1480 O O . HIS A 1 192 ? -13.948 -4.437 -21.710 1.00 30.06 192 HIS A O 1
ATOM 1486 N N . VAL A 1 193 ? -12.357 -3.471 -20.466 1.00 33.03 193 VAL A N 1
ATOM 1487 C CA . VAL A 1 193 ? -13.234 -2.463 -19.885 1.00 33.03 193 VAL A CA 1
ATOM 1488 C C . VAL A 1 193 ? -13.092 -1.236 -20.766 1.00 33.03 193 VAL A C 1
ATOM 1490 O O . VAL A 1 193 ? -12.001 -0.697 -20.928 1.00 33.03 193 VAL A O 1
ATOM 1493 N N . THR A 1 194 ? -14.188 -0.824 -21.391 1.00 25.97 194 THR A N 1
ATOM 1494 C CA . THR A 1 194 ? -14.270 0.466 -22.070 1.00 25.97 194 THR A CA 1
ATOM 1495 C C . THR A 1 194 ? -14.166 1.543 -20.991 1.00 25.97 194 THR A C 1
ATOM 1497 O O . THR A 1 194 ? -15.101 1.750 -20.220 1.00 25.97 194 THR A O 1
ATOM 1500 N N . VAL A 1 195 ? -12.992 2.158 -20.870 1.00 33.84 195 VAL A N 1
ATOM 1501 C CA . VAL A 1 195 ? -12.723 3.207 -19.883 1.00 33.84 195 VAL A CA 1
ATOM 1502 C C . VAL A 1 195 ? -13.289 4.519 -20.424 1.00 33.84 195 VAL A C 1
ATOM 1504 O O . VAL A 1 195 ? -12.859 5.002 -21.471 1.00 33.84 195 VAL A O 1
ATOM 1507 N N . ALA A 1 196 ? -14.274 5.088 -19.729 1.00 27.23 196 ALA A N 1
ATOM 1508 C CA . ALA A 1 196 ? -14.677 6.472 -19.955 1.00 27.23 196 ALA A CA 1
ATOM 1509 C C . ALA A 1 196 ? -13.538 7.404 -19.491 1.00 27.23 196 ALA A C 1
ATOM 1511 O O . ALA A 1 196 ? -12.843 7.065 -18.529 1.00 27.23 196 ALA A O 1
ATOM 1512 N N . PRO A 1 197 ? -13.306 8.551 -20.157 1.00 28.17 197 PRO A N 1
ATOM 1513 C CA . PRO A 1 197 ? -12.251 9.481 -19.765 1.00 28.17 197 PRO A CA 1
ATOM 1514 C C . PRO A 1 197 ? -12.380 9.839 -18.280 1.00 28.17 197 PRO A C 1
ATOM 1516 O O . PRO A 1 197 ? -13.479 10.088 -17.789 1.00 28.17 197 PRO A O 1
ATOM 1519 N N . VAL A 1 198 ? -11.246 9.829 -17.575 1.00 34.16 198 VAL A N 1
ATOM 1520 C CA . VAL A 1 198 ? -11.150 10.262 -16.174 1.00 34.16 198 VAL A CA 1
ATOM 1521 C C . VAL A 1 198 ? -11.620 11.715 -16.127 1.00 34.16 198 VAL A C 1
ATOM 1523 O O . VAL A 1 198 ? -10.947 12.592 -16.660 1.00 34.16 198 VAL A O 1
ATOM 1526 N N . SER A 1 199 ? -12.809 11.946 -15.573 1.00 30.11 199 SER A N 1
ATOM 1527 C CA . SER A 1 199 ? -13.326 13.282 -15.295 1.00 30.11 199 SER A CA 1
ATOM 1528 C C . SER A 1 199 ? -12.741 13.800 -13.977 1.00 30.11 199 SER A C 1
ATOM 1530 O O . SER A 1 199 ? -12.505 13.025 -13.044 1.00 30.11 199 SER A O 1
ATOM 1532 N N . ASP A 1 200 ? -12.578 15.123 -13.881 1.00 32.59 200 ASP A N 1
ATOM 1533 C CA . ASP A 1 200 ? -12.171 15.877 -12.677 1.00 32.59 200 ASP A CA 1
ATOM 1534 C C . ASP A 1 200 ? -13.008 15.553 -11.413 1.00 32.59 200 ASP A C 1
ATOM 1536 O O . ASP A 1 200 ? -12.625 15.852 -10.280 1.00 32.59 200 ASP A O 1
ATOM 1540 N N . GLU A 1 201 ? -14.147 14.871 -11.564 1.00 31.25 201 GLU A N 1
ATOM 1541 C CA . GLU A 1 201 ? -14.995 14.399 -10.465 1.00 31.25 201 GLU A CA 1
ATOM 1542 C C . GLU A 1 201 ? -14.310 13.364 -9.545 1.00 31.25 201 GLU A C 1
ATOM 1544 O O . GLU A 1 201 ? -14.694 13.223 -8.378 1.00 31.25 201 GLU A O 1
ATOM 1549 N N . ASN A 1 202 ? -13.286 12.644 -10.022 1.00 37.03 202 ASN A N 1
ATOM 1550 C CA . ASN A 1 202 ? -12.588 11.626 -9.224 1.00 37.03 202 ASN A CA 1
ATOM 1551 C C . ASN A 1 202 ? -11.578 12.209 -8.225 1.00 37.03 202 ASN A C 1
ATOM 1553 O O . ASN A 1 202 ? -11.474 11.691 -7.107 1.00 37.03 202 ASN A O 1
ATOM 1557 N N . GLU A 1 203 ? -10.889 13.300 -8.573 1.00 36.94 203 GLU A N 1
ATOM 1558 C CA . GLU A 1 203 ? -10.093 14.072 -7.607 1.00 36.94 203 GLU A CA 1
ATOM 1559 C C . GLU A 1 203 ? -11.006 14.737 -6.576 1.00 36.94 203 GLU A C 1
ATOM 1561 O O . GLU A 1 203 ? -10.739 14.663 -5.377 1.00 36.94 203 GLU A O 1
ATOM 1566 N N . SER A 1 204 ? -12.151 15.273 -7.016 1.00 34.62 204 SER A N 1
ATOM 1567 C CA . SER A 1 204 ? -13.158 15.870 -6.133 1.00 34.62 204 SER A CA 1
ATOM 1568 C C . SER A 1 204 ? -13.693 14.876 -5.092 1.00 34.62 204 SER A C 1
ATOM 1570 O O . SER A 1 204 ? -13.832 15.221 -3.918 1.00 34.62 204 SER A O 1
ATOM 1572 N N . ARG A 1 205 ? -13.924 13.607 -5.459 1.00 39.78 205 ARG A N 1
ATOM 1573 C CA . ARG A 1 205 ? -14.360 12.568 -4.508 1.00 39.78 205 ARG A CA 1
ATOM 1574 C C . ARG A 1 205 ? -13.257 12.064 -3.588 1.00 39.78 205 ARG A C 1
ATOM 1576 O O . ARG A 1 205 ? -13.539 11.855 -2.414 1.00 39.78 205 ARG A O 1
ATOM 1583 N N . ALA A 1 206 ? -12.028 11.890 -4.073 1.00 42.12 206 ALA A N 1
ATOM 1584 C CA . ALA A 1 206 ? -10.894 11.564 -3.204 1.00 42.12 206 ALA A CA 1
ATOM 1585 C C . ALA A 1 206 ? -10.638 12.690 -2.185 1.00 42.12 206 ALA A C 1
ATOM 1587 O O . ALA A 1 206 ? -10.435 12.411 -1.006 1.00 42.12 206 ALA A O 1
ATOM 1588 N N . ALA A 1 207 ? -10.774 13.950 -2.612 1.00 41.69 207 ALA A N 1
ATOM 1589 C CA . ALA A 1 207 ? -10.738 15.124 -1.748 1.00 41.69 207 ALA A CA 1
ATOM 1590 C C . ALA A 1 207 ? -11.954 15.215 -0.811 1.00 41.69 207 ALA A C 1
ATOM 1592 O O . ALA A 1 207 ? -11.803 15.665 0.316 1.00 41.69 207 ALA A O 1
ATOM 1593 N N . THR A 1 208 ? -13.141 14.748 -1.219 1.00 43.66 208 THR A N 1
ATOM 1594 C CA . THR A 1 208 ? -14.346 14.714 -0.366 1.00 43.66 208 THR A CA 1
ATOM 1595 C C . THR A 1 208 ? -14.264 13.615 0.691 1.00 43.66 208 THR A C 1
ATOM 1597 O O . THR A 1 208 ? -14.569 13.879 1.847 1.00 43.66 208 THR A O 1
ATOM 1600 N N . VAL A 1 209 ? -13.795 12.411 0.343 1.00 50.06 209 VAL A N 1
ATOM 1601 C CA . VAL A 1 209 ? -13.509 11.329 1.303 1.00 50.06 209 VAL A CA 1
ATOM 1602 C C . VAL A 1 209 ? -12.374 11.754 2.228 1.00 50.06 209 VAL A C 1
ATOM 1604 O O . VAL A 1 209 ? -12.493 11.601 3.436 1.00 50.06 209 VAL A O 1
ATOM 1607 N N . GLY A 1 210 ? -11.319 12.373 1.688 1.00 48.91 210 GLY A N 1
ATOM 1608 C CA . GLY A 1 210 ? -10.253 13.003 2.459 1.00 48.91 210 GLY A CA 1
ATOM 1609 C C . GLY A 1 210 ? -10.792 14.071 3.408 1.00 48.91 210 GLY A C 1
ATOM 1610 O O . GLY A 1 210 ? -10.474 14.034 4.585 1.00 48.91 210 GLY A O 1
ATOM 1611 N N . ALA A 1 211 ? -11.677 14.965 2.962 1.00 49.00 211 ALA A N 1
ATOM 1612 C CA . ALA A 1 211 ? -12.303 15.995 3.789 1.00 49.00 211 ALA A CA 1
ATOM 1613 C C . ALA A 1 211 ? -13.238 15.402 4.852 1.00 49.00 211 ALA A C 1
ATOM 1615 O O . ALA A 1 211 ? -13.191 15.828 6.001 1.00 49.00 211 ALA A O 1
ATOM 1616 N N . LEU A 1 212 ? -14.038 14.384 4.527 1.00 54.84 212 LEU A N 1
ATOM 1617 C CA . LEU A 1 212 ? -14.922 13.711 5.480 1.00 54.84 212 LEU A CA 1
ATOM 1618 C C . LEU A 1 212 ? -14.116 12.894 6.502 1.00 54.84 212 LEU A C 1
ATOM 1620 O O . LEU A 1 212 ? -14.445 12.899 7.688 1.00 54.84 212 LEU A O 1
ATOM 1624 N N . LEU A 1 213 ? -13.021 12.254 6.078 1.00 53.97 213 LEU A N 1
ATOM 1625 C CA . LEU A 1 213 ? -12.042 11.574 6.934 1.00 53.97 213 LEU A CA 1
ATOM 1626 C C . LEU A 1 213 ? -11.182 12.556 7.735 1.00 53.97 213 LEU A C 1
ATOM 1628 O O . LEU A 1 213 ? -10.782 12.245 8.852 1.00 53.97 213 LEU A O 1
ATOM 1632 N N . LEU A 1 214 ? -10.931 13.764 7.233 1.00 52.28 214 LEU A N 1
ATOM 1633 C CA . LEU A 1 214 ? -10.285 14.858 7.960 1.00 52.28 214 LEU A CA 1
ATOM 1634 C C . LEU A 1 214 ? -11.238 15.466 8.992 1.00 52.28 214 LEU A C 1
ATOM 1636 O O . LEU A 1 214 ? -10.797 15.781 10.091 1.00 52.28 214 LEU A O 1
ATOM 1640 N N . ILE A 1 215 ? -12.538 15.564 8.699 1.00 52.06 215 ILE A N 1
ATOM 1641 C CA . ILE A 1 215 ? -13.578 16.028 9.631 1.00 52.06 215 ILE A CA 1
ATOM 1642 C C . ILE A 1 215 ? -13.842 14.970 10.715 1.00 52.06 215 ILE A C 1
ATOM 1644 O O . ILE A 1 215 ? -13.824 15.272 11.909 1.00 52.06 215 ILE A O 1
ATOM 1648 N N . THR A 1 216 ? -14.010 13.700 10.341 1.00 49.94 216 THR A N 1
ATOM 1649 C CA . THR A 1 216 ? -14.108 12.587 11.307 1.00 49.94 216 THR A CA 1
ATOM 1650 C C . THR A 1 216 ? -12.779 12.338 12.029 1.00 49.94 216 THR A C 1
ATOM 1652 O O . THR A 1 216 ? -12.778 12.011 13.214 1.00 49.94 216 THR A O 1
ATOM 1655 N N . GLY A 1 217 ? -11.646 12.601 11.379 1.00 45.06 217 GLY A N 1
ATOM 1656 C CA . GLY A 1 217 ? -10.297 12.612 11.948 1.00 45.06 217 GLY A CA 1
ATOM 1657 C C . GLY A 1 217 ? -10.065 13.752 12.937 1.00 45.06 217 GLY A C 1
ATOM 1658 O O . GLY A 1 217 ? -9.464 13.537 13.988 1.00 45.06 217 GLY A O 1
ATOM 1659 N N . ALA A 1 218 ? -10.609 14.945 12.686 1.00 44.75 218 ALA A N 1
ATOM 1660 C CA . ALA A 1 218 ? -10.666 16.030 13.665 1.00 44.75 218 ALA A CA 1
ATOM 1661 C C . ALA A 1 218 ? -11.470 15.583 14.888 1.00 44.75 218 ALA A C 1
ATOM 1663 O O . ALA A 1 218 ? -11.064 15.811 16.024 1.00 44.75 218 ALA A O 1
ATOM 1664 N N . ALA A 1 219 ? -12.539 14.820 14.666 1.00 46.12 219 ALA A N 1
ATOM 1665 C CA . ALA A 1 219 ? -13.290 14.206 15.741 1.00 46.12 219 ALA A CA 1
ATOM 1666 C C . ALA A 1 219 ? -12.455 13.132 16.494 1.00 46.12 219 ALA A C 1
ATOM 1668 O O . ALA A 1 219 ? -12.602 13.012 17.709 1.00 46.12 219 ALA A O 1
ATOM 1669 N N . LEU A 1 220 ? -11.584 12.367 15.828 1.00 44.53 220 LEU A N 1
ATOM 1670 C CA . LEU A 1 220 ? -10.630 11.434 16.465 1.00 44.53 220 LEU A CA 1
ATOM 1671 C C . LEU A 1 220 ? -9.491 12.150 17.226 1.00 44.53 220 LEU A C 1
ATOM 1673 O O . LEU A 1 220 ? -8.794 11.517 18.009 1.00 44.53 220 LEU A O 1
ATOM 1677 N N . SER A 1 221 ? -9.313 13.460 17.020 1.00 39.47 221 SER A N 1
ATOM 1678 C CA . SER A 1 221 ? -8.222 14.265 17.596 1.00 39.47 221 SER A CA 1
ATOM 1679 C C . SER A 1 221 ? -8.585 15.001 18.887 1.00 39.47 221 SER A C 1
ATOM 1681 O O . SER A 1 221 ? -7.719 15.651 19.470 1.00 39.47 221 SER A O 1
ATOM 1683 N N . LEU A 1 222 ? -9.857 15.005 19.296 1.00 36.38 222 LEU A N 1
ATOM 1684 C CA . LEU A 1 222 ? -10.292 15.809 20.437 1.00 36.38 222 LEU A CA 1
ATOM 1685 C C . LEU A 1 222 ? -10.043 15.046 21.745 1.00 36.38 222 LEU A C 1
ATOM 1687 O O . LEU A 1 222 ? -10.634 13.979 21.934 1.00 36.38 222 LEU A O 1
ATOM 1691 N N . PRO A 1 223 ? -9.220 15.572 22.672 1.00 37.06 223 PRO A N 1
ATOM 1692 C CA . PRO A 1 223 ? -9.133 15.006 24.006 1.00 37.06 223 PRO A CA 1
ATOM 1693 C C . PRO A 1 223 ? -10.502 15.127 24.679 1.00 37.06 223 PRO A C 1
ATOM 1695 O O . PRO A 1 223 ? -11.130 16.188 24.659 1.00 37.06 223 PRO A O 1
ATOM 1698 N N . PHE A 1 224 ? -10.969 14.036 25.291 1.00 39.25 224 PHE A N 1
ATOM 1699 C CA . PHE A 1 224 ? -12.095 14.085 26.216 1.00 39.25 224 PHE A CA 1
ATOM 1700 C C . PHE A 1 224 ? -11.727 15.038 27.356 1.00 39.25 224 PHE A C 1
ATOM 1702 O O . PHE A 1 224 ? -10.992 14.681 28.276 1.00 39.25 224 PHE A O 1
ATOM 1709 N N . TRP A 1 225 ? -12.239 16.264 27.306 1.00 33.31 225 TRP A N 1
ATOM 1710 C CA . TRP A 1 225 ? -12.224 17.149 28.458 1.00 33.31 225 TRP A CA 1
ATOM 1711 C C . TRP A 1 225 ? -13.250 16.603 29.455 1.00 33.31 225 TRP A C 1
ATOM 1713 O O . TRP A 1 225 ? -14.435 16.933 29.421 1.00 33.31 225 TRP A O 1
ATOM 1723 N N . VAL A 1 226 ? -12.806 15.680 30.311 1.00 39.47 226 VAL A N 1
ATOM 1724 C CA . VAL A 1 226 ? -13.563 15.258 31.489 1.00 39.47 226 VAL A CA 1
ATOM 1725 C C . VAL A 1 226 ? -13.615 16.469 32.411 1.00 39.47 226 VAL A C 1
ATOM 1727 O O . VAL A 1 226 ? -12.670 16.756 33.143 1.00 39.47 226 VAL A O 1
ATOM 1730 N N . GLY A 1 227 ? -14.722 17.207 32.346 1.00 35.62 227 GLY A N 1
ATOM 1731 C CA . GLY A 1 227 ? -15.040 18.269 33.288 1.00 35.62 227 GLY A CA 1
ATOM 1732 C C . GLY A 1 227 ? -15.119 17.700 34.702 1.00 35.62 227 GLY A C 1
ATOM 1733 O O . GLY A 1 227 ? -16.176 17.262 35.154 1.00 35.62 227 GLY A O 1
ATOM 1734 N N . ARG A 1 228 ? -13.991 17.712 35.415 1.00 36.25 228 ARG A N 1
ATOM 1735 C CA . ARG A 1 228 ? -13.918 17.432 36.847 1.00 36.25 228 ARG A CA 1
ATOM 1736 C C . ARG A 1 228 ? -14.553 18.623 37.569 1.00 36.25 228 ARG A C 1
ATOM 1738 O O . ARG A 1 228 ? -13.883 19.585 37.928 1.00 36.25 228 ARG A O 1
ATOM 1745 N N . ARG A 1 229 ? -15.879 18.593 37.738 1.00 39.31 229 ARG A N 1
ATOM 1746 C CA . ARG A 1 229 ? -16.575 19.485 38.674 1.00 39.31 229 ARG A CA 1
ATOM 1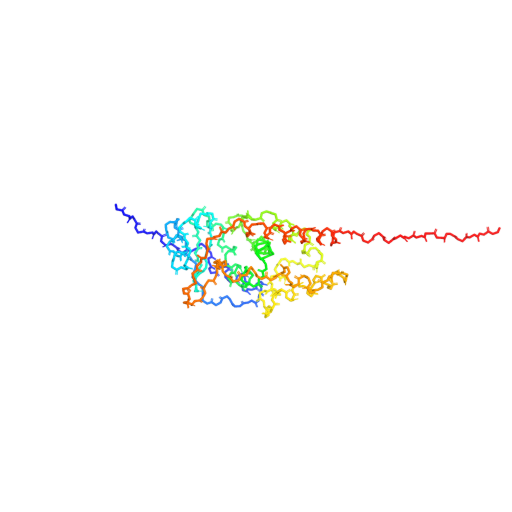747 C C . ARG A 1 229 ? -16.126 19.113 40.087 1.00 39.31 229 ARG A C 1
ATOM 1749 O O . ARG A 1 229 ? -16.685 18.204 40.693 1.00 39.31 229 ARG A O 1
ATOM 1756 N N . ASN A 1 230 ? -15.132 19.827 40.608 1.00 38.62 230 ASN A N 1
ATOM 1757 C CA . ASN A 1 230 ? -14.894 19.907 42.044 1.00 38.62 230 ASN A CA 1
ATOM 1758 C C . ASN A 1 230 ? -16.116 20.577 42.686 1.00 38.62 230 ASN A C 1
ATOM 1760 O O . ASN A 1 230 ? -16.223 21.800 42.718 1.00 38.62 230 ASN A O 1
ATOM 1764 N N . ARG A 1 231 ? -17.059 19.773 43.183 1.00 40.91 231 ARG A N 1
ATOM 1765 C CA . ARG A 1 231 ? -17.941 20.204 44.267 1.00 40.91 231 ARG A CA 1
ATOM 1766 C C . ARG A 1 231 ? -17.169 19.970 45.560 1.00 40.91 231 ARG A C 1
ATOM 1768 O O . ARG A 1 231 ? -17.050 18.833 46.002 1.00 40.91 231 ARG A O 1
ATOM 1775 N N . GLY A 1 232 ? -16.591 21.035 46.110 1.00 35.34 232 GLY A N 1
ATOM 1776 C CA . GLY A 1 232 ? -16.153 21.027 47.503 1.00 35.34 232 GLY A CA 1
ATOM 1777 C C . GLY A 1 232 ? -17.371 20.874 48.424 1.00 35.34 232 GLY A C 1
ATOM 1778 O O . GLY A 1 232 ? -18.465 21.311 48.047 1.00 35.34 232 GLY A O 1
ATOM 1779 N N . PRO A 1 233 ? -17.228 20.236 49.594 1.00 36.00 233 PRO A N 1
ATOM 1780 C CA . PRO A 1 233 ? -18.306 20.179 50.564 1.00 36.00 233 PRO A CA 1
ATOM 1781 C C . PRO A 1 233 ? -18.472 21.555 51.216 1.00 36.00 233 PRO A C 1
ATOM 1783 O O . PRO A 1 233 ? -17.495 22.202 51.591 1.00 36.00 233 PRO A O 1
ATOM 1786 N N . ALA A 1 234 ? -19.722 21.993 51.343 1.00 38.00 234 ALA A N 1
ATOM 1787 C CA . ALA A 1 234 ? -20.088 23.065 52.253 1.00 38.00 234 ALA A CA 1
ATOM 1788 C C . ALA A 1 234 ? -19.910 22.549 53.688 1.00 38.00 234 ALA A C 1
ATOM 1790 O O . ALA A 1 234 ? -20.483 21.518 54.044 1.00 38.00 234 ALA A O 1
ATOM 1791 N N . ALA A 1 235 ? -19.111 23.253 54.484 1.00 37.31 235 ALA A N 1
ATOM 1792 C CA . ALA A 1 235 ? -19.104 23.131 55.933 1.00 37.31 235 ALA A CA 1
ATOM 1793 C C . ALA A 1 235 ? -19.737 24.398 56.522 1.00 37.31 235 ALA A C 1
ATOM 1795 O O . ALA A 1 235 ? -19.534 25.495 55.997 1.00 37.31 235 ALA A O 1
ATOM 1796 N N . ILE A 1 236 ? -20.553 24.159 57.547 1.00 39.44 236 ILE A N 1
ATOM 1797 C CA . ILE A 1 236 ? -21.275 25.107 58.404 1.00 39.44 236 ILE A CA 1
ATOM 1798 C C . ILE A 1 236 ? -20.278 25.916 59.233 1.00 39.44 236 ILE A C 1
ATOM 1800 O O . ILE A 1 236 ? -19.284 25.301 59.684 1.00 39.44 236 ILE A O 1
#